Protein AF-A0A2X2VBX1-F1 (afdb_monomer)

Solvent-accessible surface area (backbone atoms only — not comparable to full-atom values): 18931 Å² total; per-residue (Å²): 132,76,50,66,36,70,43,89,86,72,81,41,77,49,70,48,72,61,78,92,45,46,71,60,52,52,49,54,52,50,66,74,42,42,67,42,49,73,72,61,75,41,80,81,88,83,84,82,79,69,60,38,78,53,71,54,74,41,75,58,53,66,74,41,87,58,51,69,56,44,44,54,50,24,30,52,63,68,71,50,65,74,79,44,69,35,66,46,95,81,43,32,32,45,34,36,30,29,50,46,91,46,45,72,44,42,54,49,40,30,48,40,59,74,73,43,83,49,49,59,34,38,31,31,41,34,25,63,50,77,66,28,44,53,47,53,54,49,51,59,72,38,48,67,60,35,47,77,69,37,29,43,77,29,48,24,28,45,24,46,99,61,15,36,34,75,30,93,90,34,55,57,83,91,49,49,69,60,54,36,70,69,31,76,45,60,69,50,69,72,56,54,53,47,50,39,60,78,66,48,56,71,40,36,30,41,34,39,45,42,91,51,58,78,61,38,73,41,48,42,56,41,14,61,76,54,22,27,40,37,31,55,42,46,56,42,82,59,52,55,70,67,56,39,52,48,38,53,49,24,17,62,74,51,74,32,52,79,48,46,44,41,46,37,62,47,91,40,72,51,50,59,51,52,51,52,42,44,74,75,68,52,77,91,86,79,88,86,82,89,72,44,70,45,58,52,51,35,52,54,35,38,75,75,69,42,54,69,69,59,30,49,51,52,35,44,75,74,61,51,41,56,100,54,54,63,58,61,72,69,40,56,62,45,63,59,55,108

Radius of gyration: 27.13 Å; Cα contacts (8 Å, |Δi|>4): 463; chains: 1; bounding box: 62×43×88 Å

InterPro domains:
  IPR001342 Homoserine dehydrogenase, catalytic [PF00742] (269-337)
  IPR002912 ACT domain [PS51671] (56-133)
  IPR005106 Aspartate/homoserine dehydrogenase, NAD-binding [PF03447] (127-260)
  IPR011147 Bifunctional aspartokinase/homoserine dehydrogenase, homoserine dehydrogenase domain [PTHR43070] (2-337)
  IPR019811 Homoserine dehydrogenase, conserved site [PS01042] (315-337)
  IPR036291 NAD(P)-binding domain superfamily [SSF51735] (119-291)
  IPR045865 ACT-like domain [SSF55021] (2-36)
  IPR045865 ACT-like domain [SSF55021] (38-131)
  IPR054352 Aspartokinase, ACT domain [PF22468] (3-33)
  IPR054352 Aspartokinase, ACT domain [PF22468] (54-112)

Secondary structure (DSSP, 8-state):
--EEEEETTTTEEEEE--GGGHHHHHHHHHHHTHHHHHTTSS-------SEEEEEEE-THHHHSTTHHHHHHHHHHHTTPPP-EEEE-TTSSEEEEEEEGGGHHHHHHHHHHHHH--SEEEEEEEE--SHHHHHHHHHHHHHHHHHHHTTEEEEEEEEE-SS-EEE-TT---TTTHHHHHHH--PPP-HHHHHHHHHHTT-SSEEEEE-S--HHHHTTHHHHHHTT-EEE---TTTTTS-HHHHHHHHHHHHHHT--EE-GGGTTTTS-HHHHHHHHHHHT-----------HHHHHHHHHHHTT--HHHHHHHHHHTT-S-SSTHHHHTSHHHHTT-

pLDDT: mean 88.39, std 7.09, range [54.19, 97.69]

Sequence (338 aa):
MVLITQSSSEYSISFCVPQGDCARAQRAMQDEFYLELKEGLLEPLAVTERLAIISVVGDGMRTLRGISAKFFAALARANINIVAIAQGSSERSISVVVNNDDVTTGVRVTHQMLFNTDQVIEVFVIGVGGVGGALLEQLKRQQSWLKNKHIDLRVCGVANSKALLTNVHGLNLDNWQAELAEAKEPFNLGRLIRLVKEYHLLNPVIVDCTSSQAVADQYADFLREGFHVVTPNKKANTSSMDYYHQLRFAAAKSRRKFLYDTNVGAGLPVIENLQNLLNAGDELQHFSGILSGSLSFIFGKLDEGMSLSAATTMARELGYTEPDPRDDLSGMDVARKC

Structure (mmCIF, N/CA/C/O backbone):
data_AF-A0A2X2VBX1-F1
#
_entry.id   AF-A0A2X2VBX1-F1
#
loop_
_atom_site.group_PDB
_atom_site.id
_atom_site.type_symbol
_atom_site.label_atom_id
_atom_site.label_alt_id
_atom_site.label_comp_id
_atom_site.label_asym_id
_atom_site.label_entity_id
_atom_site.label_seq_id
_atom_site.pdbx_PDB_ins_code
_atom_site.Cartn_x
_atom_site.Cartn_y
_atom_site.Cartn_z
_atom_site.occupancy
_atom_site.B_iso_or_equiv
_atom_site.auth_seq_id
_atom_site.auth_comp_id
_atom_site.auth_asym_id
_atom_site.auth_atom_id
_atom_site.pdbx_PDB_model_num
ATOM 1 N N . MET A 1 1 ? -13.013 4.993 35.778 1.00 54.19 1 MET A N 1
ATOM 2 C CA . MET A 1 1 ? -13.958 5.493 34.758 1.00 54.19 1 MET A CA 1
ATOM 3 C C . MET A 1 1 ?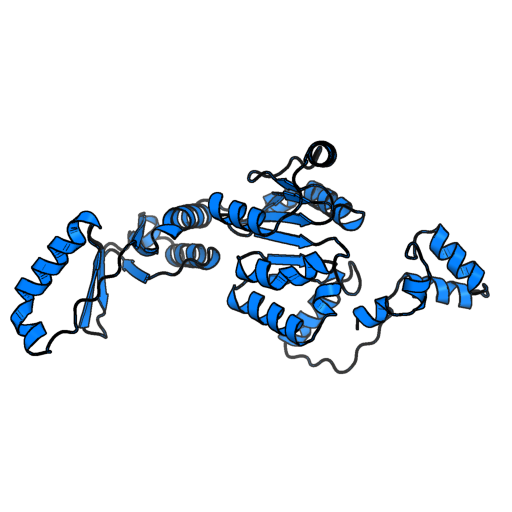 -14.749 4.293 34.272 1.00 54.19 1 MET A C 1
ATOM 5 O O . MET A 1 1 ? -14.116 3.323 33.880 1.00 54.19 1 MET A O 1
ATOM 9 N N . VAL A 1 2 ? -16.075 4.313 34.394 1.00 66.94 2 VAL A N 1
ATOM 10 C CA . VAL A 1 2 ? -16.945 3.208 33.958 1.00 66.94 2 VAL A CA 1
ATOM 11 C C . VAL A 1 2 ? -17.568 3.627 32.633 1.00 66.94 2 VAL A C 1
ATOM 13 O O . VAL A 1 2 ? -18.156 4.704 32.551 1.00 66.94 2 VAL A O 1
ATOM 16 N N . LEU A 1 3 ? -17.383 2.815 31.597 1.00 79.62 3 LEU A N 1
ATOM 17 C CA . LEU A 1 3 ? -18.050 2.988 30.309 1.00 79.62 3 LEU A CA 1
ATOM 18 C C . LEU A 1 3 ? -19.234 2.032 30.286 1.00 79.62 3 LEU A C 1
ATOM 20 O O . LEU A 1 3 ? -19.048 0.855 30.570 1.00 79.62 3 LEU A O 1
ATOM 24 N N . ILE A 1 4 ? -20.425 2.544 29.990 1.00 83.75 4 ILE A N 1
ATOM 25 C CA . ILE A 1 4 ? -21.663 1.764 29.911 1.00 83.75 4 ILE A CA 1
ATOM 26 C C . ILE A 1 4 ? -22.250 1.992 28.522 1.00 83.75 4 ILE A C 1
ATOM 28 O O . ILE A 1 4 ? -22.326 3.131 28.061 1.00 83.75 4 ILE A O 1
ATOM 32 N N . THR A 1 5 ? -22.644 0.912 27.863 1.00 82.19 5 THR A N 1
ATOM 33 C CA . THR A 1 5 ? -23.393 0.933 26.610 1.00 82.19 5 THR A CA 1
ATOM 34 C C . THR A 1 5 ? -24.625 0.050 26.767 1.00 82.19 5 THR A C 1
ATOM 36 O O . THR A 1 5 ? -24.558 -1.031 27.352 1.00 82.19 5 THR A O 1
ATOM 39 N N . GLN A 1 6 ? -25.772 0.548 26.316 1.00 80.38 6 GLN A N 1
ATOM 40 C CA . GLN A 1 6 ? -27.051 -0.145 26.406 1.00 80.38 6 GLN A CA 1
ATOM 41 C C . GLN A 1 6 ? -27.652 -0.229 25.009 1.00 80.38 6 GLN A C 1
ATOM 43 O O . GLN A 1 6 ? -27.816 0.794 24.340 1.00 80.38 6 GLN A O 1
ATOM 48 N N . SER A 1 7 ? -28.007 -1.440 24.591 1.00 76.31 7 SER A N 1
ATOM 49 C CA . SER A 1 7 ? -28.786 -1.661 23.379 1.00 76.31 7 SER A CA 1
ATOM 50 C C . SER A 1 7 ? -30.267 -1.537 23.713 1.00 76.31 7 SER A C 1
ATOM 52 O O . SER A 1 7 ? -30.811 -2.319 24.494 1.00 76.31 7 SER A O 1
ATOM 54 N N . SER A 1 8 ? -30.939 -0.549 23.123 1.00 68.69 8 SER A N 1
ATOM 55 C CA . SER A 1 8 ? -32.391 -0.394 23.261 1.00 68.69 8 SER A CA 1
ATOM 56 C C . SER A 1 8 ? -33.178 -1.445 22.473 1.00 68.69 8 SER A C 1
ATOM 58 O O . SER A 1 8 ? -34.342 -1.673 22.785 1.00 68.69 8 SER A O 1
ATOM 60 N N . SER A 1 9 ? -32.561 -2.088 21.474 1.00 68.94 9 SER A N 1
ATOM 61 C CA . SER A 1 9 ? -33.207 -3.088 20.615 1.00 68.94 9 SER A CA 1
ATOM 62 C C . SER A 1 9 ? -33.051 -4.526 21.107 1.00 68.94 9 SER A C 1
ATOM 64 O O . SER A 1 9 ? -33.893 -5.355 20.788 1.00 68.94 9 SER A O 1
ATOM 66 N N . GLU A 1 10 ? -31.999 -4.828 21.872 1.00 64.25 10 GLU A N 1
ATOM 67 C CA . GLU A 1 10 ? -31.675 -6.202 22.299 1.00 64.25 10 GLU A CA 1
ATOM 68 C C . GLU A 1 10 ? -31.749 -6.405 23.820 1.00 64.25 10 GLU A C 1
ATOM 70 O O . GLU A 1 10 ? -31.326 -7.441 24.316 1.00 64.25 10 GLU A O 1
ATOM 75 N N . TYR A 1 11 ? -32.271 -5.429 24.578 1.00 75.38 11 TYR A N 1
ATOM 76 C CA . TYR A 1 11 ? -32.316 -5.461 26.051 1.00 75.38 11 TYR A CA 1
ATOM 77 C C . TYR A 1 11 ? -30.974 -5.856 26.700 1.00 75.38 11 TYR A C 1
ATOM 79 O O . TYR A 1 11 ? -30.940 -6.450 27.775 1.00 75.38 11 TYR A O 1
ATOM 87 N N . SER A 1 12 ? -29.856 -5.507 26.058 1.00 83.38 12 SER A N 1
ATOM 88 C CA . SER A 1 12 ? -28.513 -5.858 26.508 1.00 83.38 12 SER A CA 1
ATOM 89 C C . SER A 1 12 ? -27.806 -4.646 27.110 1.00 83.38 12 SER A C 1
ATOM 91 O O . SER A 1 12 ? -27.896 -3.517 26.614 1.00 83.38 12 SER A O 1
ATOM 93 N N . ILE A 1 13 ? -27.104 -4.878 28.219 1.00 87.38 13 ILE A N 1
ATOM 94 C CA . ILE A 1 13 ? -26.264 -3.884 28.885 1.00 87.38 13 ILE A CA 1
ATOM 95 C C . ILE A 1 13 ? -24.842 -4.423 28.891 1.00 87.38 13 ILE A C 1
ATOM 97 O O . ILE A 1 13 ? -24.588 -5.544 29.326 1.00 87.38 13 ILE A O 1
ATOM 101 N N . SER A 1 14 ? -23.899 -3.611 28.434 1.00 88.88 14 SER A N 1
ATOM 102 C CA . SER A 1 14 ? -22.475 -3.904 28.537 1.00 88.88 14 SER A CA 1
ATOM 103 C C . SER A 1 14 ? -21.780 -2.767 29.264 1.00 88.88 14 SER A C 1
ATOM 105 O O . SER A 1 14 ? -22.083 -1.590 29.061 1.00 88.88 14 SER A O 1
ATOM 107 N N . PHE A 1 15 ? -20.825 -3.106 30.119 1.00 90.25 15 PHE A N 1
ATOM 108 C CA . PHE A 1 15 ? -20.034 -2.114 30.825 1.00 90.25 15 PHE A CA 1
ATOM 109 C C . PHE A 1 15 ? -18.586 -2.566 30.962 1.00 90.25 15 PHE A C 1
ATOM 111 O O . PHE A 1 15 ? -18.276 -3.755 30.950 1.00 90.25 15 PHE A O 1
ATOM 118 N N . CYS A 1 16 ? -17.686 -1.597 31.087 1.00 90.94 16 CYS A N 1
ATOM 119 C CA . CYS A 1 16 ? -16.265 -1.845 31.268 1.00 90.94 16 CYS A CA 1
ATOM 120 C C . CYS A 1 16 ? -15.858 -1.585 32.717 1.00 90.94 16 CYS A C 1
ATOM 122 O O . CYS A 1 16 ? -16.194 -0.546 33.294 1.00 90.94 16 CYS A O 1
ATOM 124 N N . VAL A 1 17 ? -15.063 -2.498 33.266 1.00 92.12 17 VAL A N 1
ATOM 125 C CA . VAL A 1 17 ? -14.419 -2.369 34.577 1.00 92.12 17 VAL A CA 1
ATOM 126 C C . VAL A 1 17 ? -12.899 -2.438 34.422 1.00 92.12 17 VAL A C 1
ATOM 128 O O . VAL A 1 17 ? -12.414 -3.009 33.444 1.00 92.12 17 VAL A O 1
ATOM 131 N N . PRO A 1 18 ? -12.118 -1.873 35.361 1.00 91.75 18 PRO A N 1
ATOM 132 C CA . PRO A 1 18 ? -10.681 -2.118 35.408 1.00 91.75 18 PRO A CA 1
ATOM 133 C C . PRO A 1 18 ? -10.386 -3.622 35.447 1.00 91.75 18 PRO A C 1
ATOM 135 O O . PRO A 1 18 ? -11.049 -4.359 36.173 1.00 91.75 18 PRO A O 1
ATOM 138 N N . GLN A 1 19 ? -9.359 -4.075 34.720 1.00 89.56 19 GLN A N 1
ATOM 139 C CA . GLN A 1 19 ? -9.018 -5.503 34.617 1.00 89.56 19 GLN A CA 1
ATOM 140 C C . GLN A 1 19 ? -8.826 -6.166 35.997 1.00 89.56 19 GLN A C 1
ATOM 142 O O . GLN A 1 19 ? -9.259 -7.297 36.203 1.00 89.56 19 GLN A O 1
ATOM 147 N N . GLY A 1 20 ? -8.241 -5.453 36.969 1.00 91.94 20 GLY A N 1
ATOM 148 C CA . GLY A 1 20 ? -8.053 -5.954 38.339 1.00 91.94 20 GLY A CA 1
ATOM 149 C C . GLY A 1 20 ? -9.354 -6.205 39.116 1.00 91.94 20 GLY A C 1
ATOM 150 O O . GLY A 1 20 ? -9.353 -6.985 40.063 1.00 91.94 20 GLY A O 1
ATOM 151 N N . ASP A 1 21 ? -10.467 -5.600 38.695 1.00 92.94 21 ASP A N 1
ATOM 152 C CA . ASP A 1 21 ? -11.783 -5.758 39.319 1.00 92.94 21 ASP A CA 1
ATOM 153 C C . ASP A 1 21 ? -12.662 -6.805 38.611 1.00 92.94 21 ASP A C 1
ATOM 155 O O . ASP A 1 21 ? -13.767 -7.074 39.082 1.00 92.94 21 ASP A O 1
ATOM 159 N N . CYS A 1 22 ? -12.190 -7.424 37.519 1.00 90.88 22 CYS A N 1
ATOM 160 C CA . CYS A 1 22 ? -12.960 -8.361 36.690 1.00 90.88 22 CYS A CA 1
ATOM 161 C C . CYS A 1 22 ? -13.622 -9.475 37.521 1.00 90.88 22 CYS A C 1
ATOM 163 O O . CYS A 1 22 ? -14.844 -9.620 37.520 1.00 90.88 22 CYS A O 1
ATOM 165 N N . ALA A 1 23 ? -12.835 -10.193 38.331 1.00 91.94 23 ALA A N 1
ATOM 166 C CA . ALA A 1 23 ? -13.345 -11.286 39.160 1.00 91.94 23 ALA A CA 1
ATOM 167 C C . ALA A 1 23 ? -14.351 -10.816 40.225 1.00 91.94 23 ALA A C 1
ATOM 169 O O . ALA A 1 23 ? -15.285 -11.543 40.561 1.00 91.94 23 ALA A O 1
ATOM 170 N N . ARG A 1 24 ? -14.172 -9.601 40.765 1.00 94.12 24 ARG A N 1
ATOM 171 C CA . ARG A 1 24 ? -15.098 -9.024 41.750 1.00 94.12 24 ARG A CA 1
ATOM 172 C C . ARG A 1 24 ? -16.416 -8.635 41.087 1.00 94.12 24 ARG A C 1
ATOM 174 O O . ARG A 1 24 ? -17.469 -8.934 41.634 1.00 94.12 24 ARG A O 1
ATOM 181 N N . ALA A 1 25 ? -16.349 -8.003 39.916 1.00 92.38 25 ALA A N 1
ATOM 182 C CA . ALA A 1 25 ? -17.522 -7.620 39.141 1.00 92.38 25 ALA A CA 1
ATOM 183 C C . ALA A 1 25 ? -18.320 -8.849 38.688 1.00 92.38 25 ALA A C 1
ATOM 185 O O . ALA A 1 25 ? -19.536 -8.870 38.841 1.00 92.38 25 ALA A O 1
ATOM 186 N N . GLN A 1 26 ? -17.645 -9.898 38.209 1.00 91.75 26 GLN A N 1
ATOM 187 C CA . GLN A 1 26 ? -18.308 -11.132 37.789 1.00 91.75 26 GLN A CA 1
ATOM 188 C C . GLN A 1 26 ? -19.045 -11.810 38.948 1.00 91.75 26 GLN A C 1
ATOM 190 O O . GLN A 1 26 ? -20.201 -12.180 38.777 1.00 91.75 26 GLN A O 1
ATOM 195 N N . ARG A 1 27 ? -18.417 -11.928 40.128 1.00 93.12 27 ARG A N 1
ATOM 196 C CA . ARG A 1 27 ? -19.093 -12.480 41.315 1.00 93.12 27 ARG A CA 1
ATOM 197 C C . ARG A 1 27 ? -20.289 -11.635 41.729 1.00 93.12 27 ARG A C 1
ATOM 199 O O . ARG A 1 27 ? -21.365 -12.182 41.893 1.00 93.12 27 ARG A O 1
ATOM 206 N N . ALA A 1 28 ? -20.126 -10.314 41.810 1.00 94.19 28 ALA A N 1
ATOM 207 C CA . ALA A 1 28 ? -21.223 -9.422 42.177 1.00 94.19 28 ALA A CA 1
ATOM 208 C C . ALA A 1 28 ? -22.426 -9.561 41.227 1.00 94.19 28 ALA A C 1
ATOM 210 O O . ALA A 1 28 ? -23.558 -9.609 41.687 1.00 94.19 28 ALA A O 1
ATOM 211 N N . MET A 1 29 ? -22.187 -9.685 39.916 1.00 91.56 29 MET A N 1
ATOM 212 C CA . MET A 1 29 ? -23.255 -9.903 38.934 1.00 91.56 29 MET A CA 1
ATOM 213 C C . MET A 1 29 ? -23.883 -11.300 39.043 1.00 91.56 29 MET A C 1
ATOM 215 O O . MET A 1 29 ? -25.089 -11.434 38.881 1.00 91.56 29 MET A O 1
ATOM 219 N N . GLN A 1 30 ? -23.087 -12.341 39.306 1.00 90.94 30 GLN A N 1
ATOM 220 C CA . GLN A 1 30 ? -23.599 -13.705 39.493 1.00 90.94 30 GLN A CA 1
ATOM 221 C C . GLN A 1 30 ? -24.434 -13.845 40.765 1.00 90.94 30 GLN A C 1
ATOM 223 O O . GLN A 1 30 ? -25.428 -14.563 40.744 1.00 90.94 30 GLN A O 1
ATOM 228 N N . ASP A 1 31 ? -24.033 -13.172 41.843 1.00 93.19 31 ASP A N 1
ATOM 229 C CA . ASP A 1 31 ? -24.738 -13.191 43.121 1.00 93.19 31 ASP A CA 1
ATOM 230 C C . ASP A 1 31 ? -26.050 -12.396 43.033 1.00 93.19 31 ASP A C 1
ATOM 232 O O . ASP A 1 31 ? -27.087 -12.883 43.479 1.00 93.19 31 ASP A O 1
ATOM 236 N N . GLU A 1 32 ? -26.023 -11.209 42.414 1.00 94.19 32 GLU A N 1
ATOM 237 C CA . GLU A 1 32 ? -27.205 -10.347 42.268 1.00 94.19 32 GLU A CA 1
ATOM 238 C C . GLU A 1 32 ? -28.259 -10.962 41.334 1.00 94.19 32 GLU A C 1
ATOM 240 O O . GLU A 1 32 ? -29.439 -10.968 41.665 1.00 94.19 32 GLU A O 1
ATOM 245 N N . PHE A 1 33 ? -27.838 -11.525 40.194 1.00 91.50 33 PHE A N 1
ATOM 246 C CA . PHE A 1 33 ? -28.735 -12.087 39.172 1.00 91.50 33 PHE A CA 1
ATOM 247 C C . PHE A 1 33 ? -28.829 -13.621 39.215 1.00 91.50 33 PHE A C 1
ATOM 249 O O . PHE A 1 33 ? -29.105 -14.272 38.201 1.00 91.50 33 PHE A O 1
ATOM 256 N N . TYR A 1 34 ? -28.552 -14.234 40.371 1.00 91.62 34 TYR A N 1
ATOM 257 C CA . TYR A 1 34 ? -28.496 -15.692 40.508 1.00 91.62 34 TYR A CA 1
ATOM 258 C C . TYR A 1 34 ? -29.805 -16.378 40.088 1.00 91.62 34 TYR A C 1
ATOM 260 O O . TYR A 1 34 ? -29.780 -17.397 39.392 1.00 91.62 34 TYR A O 1
ATOM 268 N N . LEU A 1 35 ? -30.950 -15.833 40.516 1.00 91.56 35 LEU A N 1
ATOM 269 C CA . LEU A 1 35 ? -32.267 -16.410 40.237 1.00 91.56 35 LEU A CA 1
ATOM 270 C C . LEU A 1 35 ? -32.606 -16.298 38.748 1.00 91.56 35 LEU A C 1
ATOM 272 O O . LEU A 1 35 ? -33.002 -17.284 38.133 1.00 91.56 35 LEU A O 1
ATOM 276 N N . GLU A 1 36 ? -32.380 -15.131 38.156 1.00 92.06 36 GLU A N 1
ATOM 277 C CA . GLU A 1 36 ? -32.659 -14.835 36.754 1.00 92.06 36 GLU A CA 1
ATOM 278 C C . GLU A 1 36 ? -31.804 -15.684 35.807 1.00 92.06 36 GLU A C 1
ATOM 280 O O . GLU A 1 36 ? -32.318 -16.208 34.818 1.00 92.06 36 GLU A O 1
ATOM 285 N N . LEU A 1 37 ? -30.518 -15.874 36.120 1.00 88.81 37 LEU A N 1
ATOM 286 C CA . LEU A 1 37 ? -29.626 -16.750 35.354 1.00 88.81 37 LEU A CA 1
ATOM 287 C C . LEU A 1 37 ? -30.036 -18.225 35.474 1.00 88.81 37 LEU A C 1
ATOM 289 O O . LEU A 1 37 ? -29.960 -18.968 34.496 1.00 88.81 37 LEU A O 1
ATOM 293 N N . LYS A 1 38 ? -30.483 -18.661 36.659 1.00 89.94 38 LYS A N 1
ATOM 294 C CA . LYS A 1 38 ? -30.902 -20.049 36.905 1.00 89.94 38 LYS A CA 1
ATOM 295 C C . LYS A 1 38 ? -32.218 -20.401 36.208 1.00 89.94 38 LYS A C 1
ATOM 297 O O . LYS A 1 38 ? -32.349 -21.510 35.699 1.00 89.94 38 LYS A O 1
ATOM 302 N N . GLU A 1 39 ? -33.161 -19.465 36.174 1.00 92.19 39 GLU A N 1
ATOM 303 C CA . GLU A 1 39 ? -34.449 -19.604 35.481 1.00 92.19 39 GLU A CA 1
ATOM 304 C C . GLU A 1 39 ? -34.333 -19.354 33.961 1.00 92.19 39 GLU A C 1
ATOM 306 O O . GLU A 1 39 ? -35.314 -19.490 33.234 1.00 92.19 39 GLU A O 1
ATOM 311 N N . GLY A 1 40 ? -33.141 -19.000 33.459 1.00 87.19 40 GLY A N 1
ATOM 312 C CA . GLY A 1 40 ? -32.895 -18.753 32.034 1.00 87.19 40 GLY A CA 1
ATOM 313 C C . GLY A 1 40 ? -33.526 -17.461 31.505 1.00 87.19 40 GLY A C 1
ATOM 314 O O . GLY A 1 40 ? -33.755 -17.342 30.304 1.00 87.19 40 GLY A O 1
ATOM 315 N N . LEU A 1 41 ? -33.819 -16.502 32.389 1.00 88.06 41 LEU A N 1
ATOM 316 C CA . LEU A 1 41 ? -34.361 -15.184 32.040 1.00 88.06 41 LEU A CA 1
ATOM 317 C C . LEU A 1 41 ? -33.280 -14.227 31.516 1.00 88.06 41 LEU A C 1
ATOM 319 O O . LEU A 1 41 ? -33.602 -13.253 30.837 1.00 88.06 41 LEU A O 1
ATOM 323 N N . LEU A 1 42 ? -32.012 -14.499 31.834 1.00 86.12 42 LEU A N 1
ATOM 324 C CA . LEU A 1 42 ? -30.847 -13.761 31.352 1.00 86.12 42 LEU A CA 1
ATOM 325 C C . LEU A 1 42 ? -29.870 -14.697 30.642 1.00 86.12 42 LEU A C 1
ATOM 327 O O . LEU A 1 42 ? -29.659 -15.837 31.059 1.00 86.12 42 LEU A O 1
ATOM 331 N N . GLU A 1 43 ? -29.230 -14.185 29.594 1.00 86.38 43 GLU A N 1
ATOM 332 C CA . GLU A 1 43 ? -28.111 -14.873 28.959 1.00 86.38 43 GLU A CA 1
ATOM 333 C C . GLU A 1 43 ? -26.900 -14.953 29.908 1.00 86.38 43 GLU A C 1
ATOM 335 O O . GLU A 1 43 ? -26.704 -14.069 30.752 1.00 86.38 43 GLU A O 1
ATOM 340 N N . PRO A 1 44 ? -26.049 -15.988 2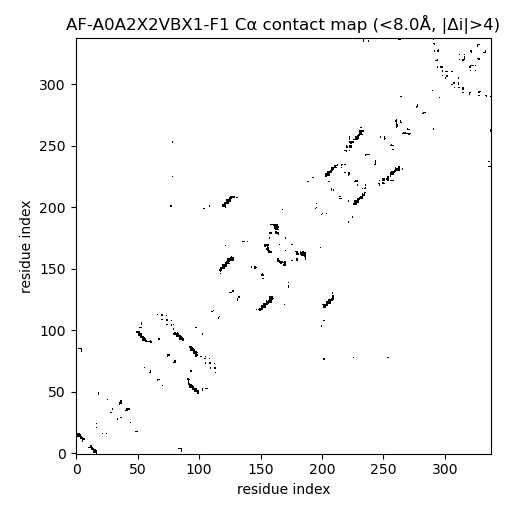9.778 1.00 85.94 44 PRO A N 1
ATOM 341 C CA . PRO A 1 44 ? -24.824 -16.087 30.557 1.00 85.94 44 PRO A CA 1
ATOM 342 C C . PRO A 1 44 ? -23.933 -14.854 30.389 1.00 85.94 44 PRO A C 1
ATOM 344 O O . PRO A 1 44 ? -23.735 -14.348 29.285 1.00 85.94 44 PRO A O 1
ATOM 347 N N . LEU A 1 45 ? -23.327 -14.412 31.491 1.00 88.25 45 LEU A N 1
ATOM 348 C CA . LEU A 1 45 ? -22.398 -13.285 31.484 1.00 88.25 45 LEU A CA 1
ATOM 349 C C . LEU A 1 45 ? -21.199 -13.573 30.565 1.00 88.25 45 LEU A C 1
ATOM 351 O O . LEU A 1 45 ? -20.382 -14.451 30.851 1.00 88.25 45 LEU A O 1
ATOM 355 N N . ALA A 1 46 ? -21.069 -12.797 29.490 1.00 89.50 46 ALA A N 1
ATOM 356 C CA . ALA A 1 46 ? -19.919 -12.834 28.597 1.00 89.50 46 ALA A CA 1
ATOM 357 C C . ALA A 1 46 ? -18.853 -11.827 29.056 1.00 89.50 46 ALA A C 1
ATOM 359 O O . ALA A 1 46 ? -19.113 -10.628 29.161 1.00 89.50 46 ALA A O 1
ATOM 360 N N . VAL A 1 47 ? -17.634 -12.308 29.306 1.00 90.06 47 VAL A N 1
ATOM 361 C CA . VAL A 1 47 ? -16.498 -11.472 29.716 1.00 90.06 47 VAL A CA 1
ATOM 362 C C . VAL A 1 47 ? -15.444 -11.484 28.618 1.00 90.06 47 VAL A C 1
ATOM 364 O O . VAL A 1 47 ? -14.992 -12.543 28.191 1.00 90.06 47 VAL A O 1
ATOM 367 N N . THR A 1 48 ? -15.039 -10.294 28.173 1.00 91.44 48 THR A N 1
ATOM 368 C CA . THR A 1 48 ? -13.916 -10.117 27.246 1.00 91.44 48 THR A CA 1
ATOM 369 C C . THR A 1 48 ? -12.819 -9.322 27.939 1.00 91.44 48 THR A C 1
ATOM 371 O O . THR A 1 48 ? -13.047 -8.208 28.408 1.00 91.44 48 THR A O 1
ATOM 374 N N . GLU A 1 49 ? -11.628 -9.904 28.013 1.00 92.00 49 GLU A N 1
ATOM 375 C CA . GLU A 1 49 ? -10.472 -9.315 28.689 1.00 92.00 49 GLU A CA 1
ATOM 376 C C . GLU A 1 49 ? -9.516 -8.619 27.717 1.00 92.00 49 GLU A C 1
ATOM 378 O O . GLU A 1 49 ? -9.610 -8.788 26.500 1.00 92.00 49 GLU A O 1
ATOM 383 N N . ARG A 1 50 ? -8.542 -7.881 28.271 1.00 92.75 50 ARG A N 1
ATOM 384 C CA . ARG A 1 50 ? -7.500 -7.168 27.505 1.00 92.75 50 ARG A CA 1
ATOM 385 C C . ARG A 1 50 ? -8.093 -6.167 26.514 1.00 92.75 50 ARG A C 1
ATOM 387 O O . ARG A 1 50 ? -7.658 -6.052 25.370 1.00 92.75 50 ARG A O 1
ATOM 394 N N . LEU A 1 51 ? -9.086 -5.428 26.984 1.00 93.62 51 LEU A N 1
ATOM 395 C CA . LEU A 1 51 ? -9.681 -4.314 26.267 1.00 93.62 51 LEU A CA 1
ATOM 396 C C . LEU A 1 51 ? -9.224 -2.993 26.872 1.00 93.62 51 LEU A C 1
ATOM 398 O O . LEU A 1 51 ? -8.821 -2.917 28.033 1.00 93.62 51 LEU A O 1
ATOM 402 N N . ALA A 1 52 ? -9.334 -1.939 26.081 1.00 93.44 52 ALA A N 1
ATOM 403 C CA . ALA A 1 52 ? -9.007 -0.594 26.498 1.00 93.44 52 ALA A CA 1
ATOM 404 C C . ALA A 1 52 ? -9.961 0.418 25.872 1.00 93.44 52 ALA A C 1
ATOM 406 O O . ALA A 1 52 ? -10.546 0.188 24.814 1.00 93.44 52 ALA A O 1
ATOM 407 N N . ILE A 1 53 ? -10.117 1.549 26.557 1.00 93.12 53 ILE A N 1
ATOM 408 C CA . ILE A 1 53 ? -11.040 2.611 26.168 1.00 93.12 53 ILE A CA 1
ATOM 409 C C . ILE A 1 53 ? -10.236 3.760 25.567 1.00 93.12 53 ILE A C 1
ATOM 411 O O . ILE A 1 53 ? -9.353 4.309 26.224 1.00 93.12 53 ILE A O 1
ATOM 415 N N . ILE A 1 54 ? -10.584 4.157 24.344 1.00 93.06 54 ILE A N 1
ATOM 416 C CA . ILE A 1 54 ? -10.090 5.388 23.726 1.00 93.06 54 ILE A CA 1
ATOM 417 C C . ILE A 1 54 ? -11.238 6.390 23.705 1.00 93.06 54 ILE A C 1
ATOM 419 O O . ILE A 1 54 ? -12.284 6.130 23.109 1.00 93.06 54 ILE A O 1
ATOM 423 N N . SER A 1 55 ? -11.031 7.541 24.341 1.00 90.75 55 SER A N 1
ATOM 424 C CA . SER A 1 55 ? -12.032 8.600 24.458 1.00 90.75 55 SER A CA 1
ATOM 425 C C . SER A 1 55 ? -11.536 9.881 23.801 1.00 90.75 55 SER A C 1
ATOM 427 O O . SER A 1 55 ? -10.469 10.389 24.142 1.00 90.75 55 SER A O 1
ATOM 429 N N . VAL A 1 56 ? -12.342 10.435 22.899 1.00 89.06 56 VAL A N 1
ATOM 430 C CA . VAL A 1 56 ? -12.167 11.798 22.389 1.00 89.06 56 VAL A CA 1
ATOM 431 C C . VAL A 1 56 ? -13.113 12.697 23.167 1.00 89.06 56 VAL A C 1
ATOM 433 O O . VAL A 1 56 ? -14.320 12.456 23.178 1.00 89.06 56 VAL A O 1
ATOM 436 N N . VAL A 1 57 ? -12.567 13.716 23.831 1.00 88.25 57 VAL A N 1
ATOM 437 C CA . VAL A 1 57 ? -13.322 14.648 24.676 1.00 88.25 57 VAL A CA 1
ATOM 438 C C . VAL A 1 57 ? -13.033 16.077 24.239 1.00 88.25 57 VAL A C 1
ATOM 440 O O . VAL A 1 57 ? -11.875 16.472 24.129 1.00 88.25 57 VAL A O 1
ATOM 443 N N . GLY A 1 58 ? -14.078 16.866 24.016 1.00 83.44 58 GLY A N 1
ATOM 444 C CA . GLY A 1 58 ? -13.938 18.289 23.733 1.00 83.44 58 GLY A CA 1
ATOM 445 C C . GLY A 1 58 ? -15.258 18.946 23.357 1.00 83.44 58 GLY A C 1
ATOM 446 O O . GLY A 1 58 ? -16.127 18.319 22.756 1.00 83.44 58 GLY A O 1
ATOM 447 N N . ASP A 1 59 ? -15.400 20.237 23.659 1.00 76.38 59 ASP A N 1
ATOM 448 C CA . ASP A 1 59 ? -16.619 20.996 23.336 1.00 76.38 59 ASP A CA 1
ATOM 449 C C . ASP A 1 59 ? -16.895 21.055 21.821 1.00 76.38 59 ASP A C 1
ATOM 451 O O . ASP A 1 59 ? -18.051 21.136 21.399 1.00 76.38 59 ASP A O 1
ATOM 455 N N . GLY A 1 60 ? -15.842 20.926 21.003 1.00 70.44 60 GLY A N 1
ATOM 456 C CA . GLY A 1 60 ? -15.926 20.804 19.546 1.00 70.44 60 GLY A CA 1
ATOM 457 C C . GLY A 1 60 ? -16.687 19.567 19.053 1.00 70.44 60 GLY A C 1
ATOM 458 O O . GLY A 1 60 ? -17.179 19.592 17.932 1.00 70.44 60 GLY A O 1
ATOM 459 N N . MET A 1 61 ? -16.851 18.519 19.874 1.00 79.25 61 MET A N 1
ATOM 460 C CA . MET A 1 61 ? -17.639 17.324 19.519 1.00 79.25 61 MET A CA 1
ATOM 461 C C . MET A 1 61 ? -19.112 17.650 19.255 1.00 79.25 61 MET A C 1
ATOM 463 O O . MET A 1 61 ? -19.719 17.077 18.355 1.00 79.25 61 MET A O 1
ATOM 467 N N . ARG A 1 62 ? -19.674 18.593 20.022 1.00 71.69 62 ARG A N 1
ATOM 468 C CA . ARG A 1 62 ? -21.081 19.000 19.923 1.00 71.69 62 ARG A CA 1
ATOM 469 C C . ARG A 1 62 ? -21.316 20.015 18.802 1.00 71.69 62 ARG A C 1
ATOM 471 O O . ARG A 1 62 ? -22.396 20.067 18.225 1.00 71.69 62 ARG A O 1
ATOM 478 N N . THR A 1 63 ? -20.330 20.869 18.527 1.00 67.81 63 THR A N 1
ATOM 479 C CA . THR A 1 63 ? -20.494 22.036 17.644 1.00 67.81 63 THR A CA 1
ATOM 480 C C . THR A 1 63 ? -19.949 21.822 16.234 1.00 67.81 63 THR A C 1
ATOM 482 O O . THR A 1 63 ? -20.485 22.398 15.287 1.00 67.81 63 THR A O 1
ATOM 485 N N . LEU A 1 64 ? -18.913 20.994 16.061 1.00 69.62 64 LEU A N 1
ATOM 486 C CA . LEU A 1 64 ? -18.283 20.739 14.767 1.00 69.62 64 LEU A CA 1
ATOM 487 C C . LEU A 1 64 ? -18.789 19.424 14.172 1.00 69.62 64 LEU A C 1
ATOM 489 O O . LEU A 1 64 ? -18.601 18.340 14.723 1.00 69.62 64 LEU A O 1
ATOM 493 N N . ARG A 1 65 ? -19.394 19.505 12.984 1.00 70.81 65 ARG A N 1
ATOM 494 C CA . ARG A 1 65 ? -19.825 18.312 12.246 1.00 70.81 65 ARG A CA 1
ATOM 495 C C . ARG A 1 65 ? -18.613 17.501 11.781 1.00 70.81 65 ARG A C 1
ATOM 497 O O . ARG A 1 65 ? -17.630 18.049 11.289 1.00 70.81 65 ARG A O 1
ATOM 504 N N . GLY A 1 66 ? -18.718 16.178 11.890 1.00 73.56 66 GLY A N 1
ATOM 505 C CA . GLY A 1 66 ? -17.752 15.240 11.314 1.00 73.56 66 GLY A CA 1
ATOM 506 C C . GLY A 1 66 ? -16.583 14.843 12.219 1.00 73.56 66 GLY A C 1
ATOM 507 O O . GLY A 1 66 ? -15.775 14.028 11.788 1.00 73.56 66 GLY A O 1
ATOM 508 N N . ILE A 1 67 ? -16.491 15.330 13.464 1.00 82.44 67 ILE A N 1
ATOM 509 C CA . ILE A 1 67 ? -15.431 14.899 14.397 1.00 82.44 67 ILE A CA 1
ATOM 510 C C . ILE A 1 67 ? -15.543 13.399 14.711 1.00 82.44 67 ILE A C 1
ATOM 512 O O . ILE A 1 67 ? -14.560 12.675 14.564 1.00 82.44 67 ILE A O 1
ATOM 516 N N . SER A 1 68 ? -16.743 12.901 15.032 1.00 82.31 68 SER A N 1
ATOM 517 C CA . SER A 1 68 ? -16.974 11.464 15.249 1.00 82.31 68 SER A CA 1
ATOM 518 C C . SER A 1 68 ? -16.637 10.640 14.002 1.00 82.31 68 SER A C 1
ATOM 520 O O . SER A 1 68 ? -15.995 9.601 14.101 1.00 82.31 68 SER A O 1
ATOM 522 N N . ALA A 1 69 ? -16.994 11.135 12.811 1.00 82.56 69 ALA A N 1
ATOM 523 C CA . ALA A 1 69 ? -16.659 10.475 11.548 1.00 82.56 69 ALA A CA 1
ATOM 524 C C . ALA A 1 69 ? -15.141 10.407 11.327 1.00 82.56 69 ALA A C 1
ATOM 526 O O . ALA A 1 69 ? -14.629 9.355 10.957 1.00 82.56 69 ALA A O 1
ATOM 527 N N . LYS A 1 70 ? -14.408 11.495 11.608 1.00 81.44 70 LYS A N 1
ATOM 528 C CA . LYS A 1 70 ? -12.940 11.508 11.568 1.00 81.44 70 LYS A CA 1
ATOM 529 C C . LYS A 1 70 ? -12.350 10.511 12.556 1.00 81.44 70 LYS A C 1
ATOM 531 O O . LYS A 1 70 ? -11.432 9.797 12.181 1.00 81.44 70 LYS A O 1
ATOM 536 N N . PHE A 1 71 ? -12.889 10.426 13.771 1.00 88.62 71 PHE A N 1
ATOM 537 C CA . PHE A 1 71 ? -12.428 9.481 14.785 1.00 88.62 71 PHE A CA 1
ATOM 538 C C . PHE A 1 71 ? -12.593 8.021 14.337 1.00 88.62 71 PHE A C 1
ATOM 540 O O . PHE A 1 71 ? -11.618 7.272 14.313 1.00 88.62 71 PHE A O 1
ATOM 547 N N . PHE A 1 72 ? -13.788 7.633 13.884 1.00 89.69 72 PHE A N 1
ATOM 548 C CA . PHE A 1 72 ? -14.031 6.280 13.375 1.00 89.69 72 PHE A CA 1
ATOM 549 C C . PHE A 1 72 ? -13.228 5.973 12.109 1.00 89.69 72 PHE A C 1
ATOM 551 O O . PHE A 1 72 ? -12.670 4.884 11.979 1.00 89.69 72 PHE A O 1
ATOM 558 N N . ALA A 1 73 ? -13.119 6.936 11.189 1.00 82.50 73 ALA A N 1
ATOM 559 C CA . ALA A 1 73 ? -12.301 6.791 9.990 1.00 82.50 73 ALA A CA 1
ATOM 560 C C . ALA A 1 73 ? -10.819 6.606 10.336 1.00 82.50 73 ALA A C 1
ATOM 562 O O . ALA A 1 73 ? -10.137 5.829 9.673 1.00 82.50 73 ALA A O 1
ATOM 563 N N . ALA A 1 74 ? -10.328 7.285 11.375 1.00 85.19 74 ALA A N 1
ATOM 564 C CA . ALA A 1 74 ? -8.962 7.132 11.848 1.00 85.19 74 ALA A CA 1
ATOM 565 C C . ALA A 1 74 ? -8.719 5.675 12.280 1.00 85.19 74 ALA A C 1
ATOM 567 O O . ALA A 1 74 ? -7.868 5.001 11.702 1.00 85.19 74 ALA A O 1
ATOM 568 N N . LEU A 1 75 ? -9.531 5.148 13.202 1.00 90.44 75 LEU A N 1
ATOM 569 C CA . LEU A 1 75 ? -9.408 3.765 13.685 1.00 90.44 75 LEU A CA 1
ATOM 570 C C . LEU A 1 75 ? -9.545 2.734 12.555 1.00 90.44 75 LEU A C 1
ATOM 572 O O . LEU A 1 75 ? -8.743 1.806 12.461 1.00 90.44 75 LEU A O 1
ATOM 576 N N . ALA A 1 76 ? -10.491 2.947 11.636 1.00 83.75 76 ALA A N 1
ATOM 577 C CA . ALA A 1 76 ? -10.675 2.080 10.477 1.00 83.75 76 ALA A CA 1
ATOM 578 C C . ALA A 1 76 ? -9.456 2.079 9.534 1.00 83.75 76 ALA A C 1
ATOM 580 O O . ALA A 1 76 ? -9.083 1.025 9.024 1.00 83.75 76 ALA A O 1
ATOM 581 N N . ARG A 1 77 ? -8.803 3.231 9.309 1.00 75.12 77 ARG A N 1
ATOM 582 C CA . ARG A 1 77 ? -7.565 3.323 8.504 1.00 75.12 77 ARG A CA 1
ATOM 583 C C . ARG A 1 77 ? -6.393 2.585 9.142 1.00 75.12 77 ARG A C 1
ATOM 585 O O . ARG A 1 77 ? -5.528 2.093 8.422 1.00 75.12 77 ARG A O 1
ATOM 592 N N . ALA A 1 78 ? -6.379 2.494 10.465 1.00 79.88 78 ALA A N 1
ATOM 593 C CA . ALA A 1 78 ? -5.404 1.713 11.213 1.00 79.88 78 ALA A CA 1
ATOM 594 C C . ALA A 1 78 ? -5.770 0.223 11.320 1.00 79.88 78 ALA A C 1
ATOM 596 O O . ALA A 1 78 ? -5.062 -0.525 11.983 1.00 79.88 78 ALA A O 1
ATOM 597 N N . ASN A 1 79 ? -6.855 -0.211 10.665 1.00 79.25 79 ASN A N 1
ATOM 598 C CA . ASN A 1 79 ? -7.378 -1.574 10.738 1.00 79.25 79 ASN A CA 1
ATOM 599 C C . ASN A 1 79 ? -7.698 -2.028 12.179 1.00 79.25 79 ASN A C 1
ATOM 601 O O . ASN A 1 79 ? -7.592 -3.209 12.500 1.00 79.25 79 ASN A O 1
ATOM 605 N N . ILE A 1 80 ? -8.089 -1.085 13.043 1.00 88.56 80 ILE A N 1
ATOM 606 C CA . ILE A 1 80 ? -8.450 -1.357 14.436 1.00 88.56 80 ILE A CA 1
ATOM 607 C C . ILE A 1 80 ? -9.938 -1.677 14.497 1.00 88.56 80 ILE A C 1
ATOM 609 O O . ILE A 1 80 ? -10.780 -0.869 14.091 1.00 88.56 80 ILE A O 1
ATOM 613 N N . ASN A 1 81 ? -10.263 -2.852 15.030 1.00 89.69 81 ASN A N 1
ATOM 614 C CA . ASN A 1 81 ? -11.645 -3.242 15.257 1.00 89.69 81 ASN A CA 1
ATOM 615 C C . ASN A 1 81 ? -12.210 -2.565 16.513 1.00 89.69 81 ASN A C 1
ATOM 617 O O . ASN A 1 81 ? -11.548 -2.498 17.549 1.00 89.69 81 ASN A O 1
ATOM 621 N N . ILE A 1 82 ? -13.459 -2.110 16.430 1.00 93.69 82 ILE A N 1
ATOM 622 C CA . ILE A 1 82 ? -14.169 -1.492 17.550 1.00 93.69 82 ILE A CA 1
ATOM 623 C C . ILE A 1 82 ? -15.113 -2.530 18.148 1.00 93.69 82 ILE A C 1
ATOM 625 O O . ILE A 1 82 ? -15.993 -3.038 17.461 1.00 93.69 82 ILE A O 1
ATOM 629 N N . VAL A 1 83 ? -14.922 -2.834 19.430 1.00 91.94 83 VAL A N 1
ATOM 630 C CA . VAL A 1 83 ? -15.711 -3.824 20.176 1.00 91.94 83 VAL A CA 1
ATOM 631 C C . VAL A 1 83 ? -17.010 -3.213 20.690 1.00 91.94 83 VAL A C 1
ATOM 633 O O . VAL A 1 83 ? -18.066 -3.825 20.598 1.00 91.94 83 VAL A O 1
ATOM 636 N N . ALA A 1 84 ? -16.937 -1.994 21.222 1.00 89.94 84 ALA A N 1
ATOM 637 C CA . ALA A 1 84 ? -18.096 -1.276 21.735 1.00 89.94 84 ALA A CA 1
ATOM 638 C C . ALA A 1 84 ? -17.937 0.230 21.534 1.00 89.94 84 ALA A C 1
ATOM 640 O O . ALA A 1 84 ? -16.822 0.751 21.454 1.00 89.94 84 ALA A O 1
ATOM 641 N N . ILE A 1 85 ? -19.067 0.930 21.478 1.00 91.00 85 ILE A N 1
ATOM 642 C CA . ILE A 1 85 ? -19.137 2.383 21.347 1.00 91.00 85 ILE A CA 1
ATOM 643 C C . ILE A 1 85 ? -20.030 2.906 22.467 1.00 91.00 85 ILE A C 1
ATOM 645 O O . ILE A 1 85 ? -21.105 2.362 22.725 1.00 91.00 85 ILE A O 1
ATOM 649 N N . ALA A 1 86 ? -19.587 3.976 23.115 1.00 88.00 86 ALA A N 1
ATOM 650 C CA . ALA A 1 86 ? -20.395 4.742 24.046 1.00 88.00 86 ALA A CA 1
ATOM 651 C C . ALA A 1 86 ? -20.200 6.236 23.792 1.00 88.00 86 ALA A C 1
ATOM 653 O O . ALA A 1 86 ? -19.080 6.717 23.610 1.00 88.00 86 ALA A O 1
ATOM 654 N N . GLN A 1 87 ? -21.296 6.985 23.813 1.00 84.19 87 GLN A N 1
ATOM 655 C CA . GLN A 1 87 ? -21.278 8.438 23.727 1.00 84.19 87 GLN A CA 1
ATOM 656 C C . GLN A 1 87 ? -21.819 9.003 25.034 1.00 84.19 87 GLN A C 1
ATOM 658 O O . GLN A 1 87 ? -22.845 8.551 25.540 1.00 84.19 87 GLN A O 1
ATOM 663 N N . GLY A 1 88 ? -21.109 9.976 25.604 1.00 76.62 88 GLY A N 1
ATOM 664 C CA . GLY A 1 88 ? -21.588 10.656 26.800 1.00 76.62 88 GLY A CA 1
ATOM 665 C C . GLY A 1 88 ? -22.876 11.422 26.500 1.00 76.62 88 GLY A C 1
ATOM 666 O O . GLY A 1 88 ? -23.007 12.015 25.431 1.00 76.62 88 GLY A O 1
ATOM 667 N N . SER A 1 89 ? -23.799 11.476 27.461 1.00 75.06 89 SER A N 1
ATOM 668 C CA . SER A 1 89 ? -25.077 12.202 27.341 1.00 75.06 89 SER A CA 1
ATOM 669 C C . SER A 1 89 ? -24.920 13.705 27.089 1.00 75.06 89 SER A C 1
ATOM 671 O O . SER A 1 89 ? -25.825 14.350 26.575 1.00 75.06 89 SER A O 1
ATOM 673 N N . SER A 1 90 ? -23.762 14.277 27.432 1.00 78.12 90 SER A N 1
ATOM 674 C CA . SER A 1 90 ? -23.418 15.667 27.122 1.00 78.12 90 SER A CA 1
ATOM 675 C C . SER A 1 90 ? -23.007 15.887 25.661 1.00 78.12 90 SER A C 1
ATOM 677 O O . SER A 1 90 ? -22.791 17.033 25.269 1.00 78.12 90 SER A O 1
ATOM 679 N N . GLU A 1 91 ? -22.834 14.806 24.891 1.00 76.81 91 GLU A N 1
ATOM 680 C CA . GLU A 1 91 ? -22.294 14.760 23.524 1.00 76.81 91 GLU A CA 1
ATOM 681 C C . GLU A 1 91 ? -20.886 15.356 23.378 1.00 76.81 91 GLU A C 1
ATOM 683 O O . GLU A 1 91 ? -20.378 15.541 22.275 1.00 76.81 91 GLU A O 1
ATOM 688 N N . ARG A 1 92 ? -20.217 15.636 24.501 1.00 84.38 92 ARG A N 1
ATOM 689 C CA . ARG A 1 92 ? -18.853 16.183 24.525 1.00 84.38 92 ARG A CA 1
ATOM 690 C C . ARG A 1 92 ? -17.785 15.110 24.450 1.00 84.38 92 ARG A C 1
ATOM 692 O O . ARG A 1 92 ? -16.606 15.437 24.334 1.00 84.38 92 ARG A O 1
ATOM 699 N N . SER A 1 93 ? -18.180 13.847 24.559 1.00 87.25 93 SER A N 1
ATOM 700 C CA . SER A 1 93 ? -17.269 12.722 24.490 1.00 87.25 93 SER A CA 1
ATOM 701 C C . SER A 1 93 ? -17.852 11.574 23.689 1.00 87.25 93 SER A C 1
ATOM 703 O O . SER A 1 93 ? -19.016 11.202 23.847 1.00 87.25 93 SER A O 1
ATOM 705 N N . ILE A 1 94 ? -17.000 10.985 22.861 1.00 89.88 94 ILE A N 1
ATOM 706 C CA . ILE A 1 94 ? -17.234 9.685 22.248 1.00 89.88 94 ILE A CA 1
ATOM 707 C C . ILE A 1 94 ? -16.109 8.758 22.678 1.00 89.88 94 ILE A C 1
ATOM 709 O O . ILE A 1 94 ? -14.942 9.150 22.715 1.00 89.88 94 ILE A O 1
ATOM 713 N N . SER A 1 95 ? -16.472 7.545 23.064 1.00 91.81 95 SER A N 1
ATOM 714 C CA . SER A 1 95 ? -15.542 6.538 23.544 1.00 91.81 95 SER A CA 1
ATOM 715 C C . SER A 1 95 ? -15.764 5.242 22.794 1.00 91.81 95 SER A C 1
ATOM 717 O O . SER A 1 95 ? -16.899 4.846 22.529 1.00 91.81 95 SER A O 1
ATOM 719 N N . VAL A 1 96 ? -14.668 4.581 22.464 1.00 94.00 96 VAL A N 1
ATOM 720 C CA . VAL A 1 96 ? -14.679 3.262 21.843 1.00 94.00 96 VAL A CA 1
ATOM 721 C C . VAL A 1 96 ? -13.869 2.303 22.689 1.00 94.00 96 VAL A C 1
ATOM 723 O O . VAL A 1 96 ? -12.904 2.700 23.346 1.00 94.00 96 VAL A O 1
ATOM 726 N N . VAL A 1 97 ? -14.261 1.040 22.646 1.00 93.75 97 VAL A N 1
ATOM 727 C CA . VAL A 1 97 ? -13.528 -0.059 23.258 1.00 93.75 97 VAL A CA 1
ATOM 728 C C . VAL A 1 97 ? -12.798 -0.812 22.154 1.00 93.75 97 VAL A C 1
ATOM 730 O O . VAL A 1 97 ? -13.415 -1.216 21.169 1.00 93.75 97 VAL A O 1
ATOM 733 N N . VAL A 1 98 ? -11.489 -0.977 22.310 1.00 95.00 98 VAL A N 1
ATOM 734 C CA . VAL A 1 98 ? -10.598 -1.668 21.365 1.00 95.00 98 VAL A CA 1
ATOM 735 C C . VAL A 1 98 ? -9.758 -2.704 22.109 1.00 95.00 98 VAL A C 1
ATOM 737 O O . VAL A 1 98 ? -9.724 -2.710 23.342 1.00 95.00 98 VAL A O 1
ATOM 740 N N . ASN A 1 99 ? -9.070 -3.582 21.377 1.00 94.38 99 ASN A N 1
ATOM 741 C CA . ASN A 1 99 ? -8.071 -4.463 21.977 1.00 94.38 99 ASN A CA 1
ATOM 742 C C . ASN A 1 99 ? -6.938 -3.618 22.588 1.00 94.38 99 ASN A C 1
ATOM 744 O O . ASN A 1 99 ? -6.512 -2.621 22.003 1.00 94.38 99 ASN A O 1
ATOM 748 N N . ASN A 1 100 ? -6.457 -4.004 23.769 1.00 93.50 100 ASN A N 1
ATOM 749 C CA . ASN A 1 100 ? -5.381 -3.310 24.470 1.00 93.50 100 ASN A CA 1
ATOM 750 C C . ASN A 1 100 ? -4.094 -3.200 23.630 1.00 93.50 100 ASN A C 1
ATOM 752 O O . ASN A 1 100 ? -3.374 -2.210 23.746 1.00 93.50 100 ASN A O 1
ATOM 756 N N . ASP A 1 101 ? -3.841 -4.174 22.754 1.00 90.44 101 ASP A N 1
ATOM 757 C CA . ASP A 1 101 ? -2.678 -4.175 21.859 1.00 90.44 101 ASP A CA 1
ATOM 758 C C . ASP A 1 101 ? -2.735 -3.032 20.814 1.00 90.44 101 ASP A C 1
ATOM 760 O O . ASP A 1 101 ? -1.697 -2.574 20.339 1.00 90.44 101 ASP A O 1
ATOM 764 N N . ASP A 1 102 ? -3.928 -2.504 20.509 1.00 90.19 102 ASP A N 1
ATOM 765 C CA . ASP A 1 102 ? -4.151 -1.475 19.481 1.00 90.19 102 ASP A CA 1
ATOM 766 C C . ASP A 1 102 ? -4.205 -0.039 20.035 1.00 90.19 102 ASP A C 1
ATOM 768 O O . ASP A 1 102 ? -4.325 0.926 19.274 1.00 90.19 102 ASP A O 1
ATOM 772 N N . VAL A 1 103 ? -4.130 0.142 21.358 1.00 91.50 103 VAL A N 1
ATOM 773 C CA . VAL A 1 103 ? -4.396 1.433 22.024 1.00 91.50 103 VAL A CA 1
ATOM 774 C C . VAL A 1 103 ? -3.453 2.524 21.561 1.00 91.50 103 VAL A C 1
ATOM 776 O O . VAL A 1 103 ? -3.887 3.612 21.180 1.00 91.50 103 VAL A O 1
ATOM 779 N N . THR A 1 104 ? -2.156 2.231 21.579 1.00 88.62 104 THR A N 1
ATOM 780 C CA . THR A 1 104 ? -1.120 3.190 21.202 1.00 88.62 104 THR A CA 1
ATOM 781 C C . THR A 1 104 ? -1.284 3.608 19.738 1.00 88.62 104 THR A C 1
ATOM 783 O O . THR A 1 104 ? -1.199 4.801 19.432 1.00 88.62 104 THR A O 1
ATOM 786 N N . THR A 1 105 ? -1.626 2.661 18.848 1.00 84.94 105 THR A N 1
ATOM 787 C CA . THR A 1 105 ? -1.944 2.939 17.434 1.00 84.94 105 THR A CA 1
ATOM 788 C C . THR A 1 105 ? -3.146 3.869 17.366 1.00 84.94 105 THR A C 1
ATOM 790 O O . THR A 1 105 ? -3.080 4.936 16.754 1.00 84.94 105 THR A O 1
ATOM 793 N N . GLY A 1 106 ? -4.237 3.480 18.030 1.00 89.81 106 GLY A N 1
ATOM 794 C CA . GLY A 1 106 ? -5.531 4.141 17.954 1.00 89.81 106 GLY A CA 1
ATOM 795 C C . GLY A 1 106 ? -5.498 5.573 18.466 1.00 89.81 106 GLY A C 1
ATOM 796 O O . GLY A 1 106 ? -6.021 6.468 17.799 1.00 89.81 106 GLY A O 1
ATOM 797 N N . VAL A 1 107 ? -4.831 5.826 19.596 1.00 90.25 107 VAL A N 1
ATOM 798 C CA . VAL A 1 107 ? -4.674 7.179 20.152 1.00 90.25 107 VAL A CA 1
ATOM 799 C C . VAL A 1 107 ? -3.907 8.069 19.181 1.00 90.25 107 VAL A C 1
ATOM 801 O O . VAL A 1 107 ? -4.331 9.190 18.898 1.00 90.25 107 VAL A O 1
ATOM 804 N N . ARG A 1 108 ? -2.802 7.574 18.622 1.00 83.81 108 ARG A N 1
ATOM 805 C CA . ARG A 1 108 ? -1.942 8.376 17.752 1.00 83.81 108 ARG A CA 1
ATOM 806 C C . ARG A 1 108 ? -2.592 8.700 16.412 1.00 83.81 108 ARG A C 1
ATOM 808 O O . ARG A 1 108 ? -2.582 9.852 15.989 1.00 83.81 108 ARG A O 1
ATOM 815 N N . VAL A 1 109 ? -3.201 7.696 15.788 1.00 82.19 109 VAL A N 1
ATOM 816 C CA . VAL A 1 109 ? -4.032 7.804 14.582 1.00 82.19 109 VAL A CA 1
ATOM 817 C C . VAL A 1 109 ? -5.144 8.830 14.766 1.00 82.19 109 VAL A C 1
ATOM 819 O O . VAL A 1 109 ? -5.345 9.704 13.923 1.00 82.19 109 VAL A O 1
ATOM 822 N N . THR A 1 110 ? -5.845 8.744 15.896 1.00 88.00 110 THR A N 1
ATOM 823 C CA . THR A 1 110 ? -6.929 9.662 16.244 1.00 88.00 110 THR A CA 1
ATOM 824 C C . THR A 1 110 ? -6.401 11.077 16.410 1.00 88.00 110 THR A C 1
ATOM 826 O O . THR A 1 110 ? -6.946 12.006 15.821 1.00 88.00 110 THR A O 1
ATOM 829 N N . HIS A 1 111 ? -5.304 11.245 17.151 1.00 85.38 111 HIS A N 1
ATOM 830 C CA . HIS A 1 111 ? -4.676 12.544 17.336 1.00 85.38 111 HIS A CA 1
ATOM 831 C C . HIS A 1 111 ? -4.235 13.148 15.997 1.00 85.38 111 HIS A C 1
ATOM 833 O O . HIS A 1 111 ? -4.527 14.307 15.715 1.00 85.38 111 HIS A O 1
ATOM 839 N N . GLN A 1 112 ? -3.580 12.367 15.136 1.00 77.19 112 GLN A N 1
ATOM 840 C CA . GLN A 1 112 ? -3.163 12.843 13.820 1.00 77.19 112 GLN A CA 1
ATOM 841 C C . GLN A 1 112 ? -4.362 13.244 12.958 1.00 77.19 112 GLN A C 1
ATOM 843 O O . GLN A 1 112 ? -4.344 14.321 12.386 1.00 77.19 112 GLN A O 1
ATOM 848 N N . MET A 1 113 ? -5.427 12.445 12.908 1.00 78.50 113 MET A N 1
ATOM 849 C CA . MET A 1 113 ? -6.602 12.751 12.082 1.00 78.50 113 MET A CA 1
ATOM 850 C C . MET A 1 113 ? -7.418 13.951 12.597 1.00 78.50 113 MET A C 1
ATOM 852 O O . MET A 1 113 ? -8.083 14.638 11.817 1.00 78.50 113 MET A O 1
ATOM 856 N N . LEU A 1 114 ? -7.419 14.182 13.913 1.00 78.88 114 LEU A N 1
ATOM 857 C CA . LEU A 1 114 ? -8.167 15.274 14.535 1.00 78.88 114 LEU A CA 1
ATOM 858 C C . LEU A 1 114 ? -7.391 16.594 14.557 1.00 78.88 114 LEU A C 1
ATOM 860 O O . LEU A 1 114 ? -8.008 17.641 14.362 1.00 78.88 114 LEU A O 1
ATOM 864 N N . PHE A 1 115 ? -6.074 16.545 14.780 1.00 76.00 115 PHE A N 1
ATOM 865 C CA . PHE A 1 115 ? -5.254 17.731 15.046 1.00 76.00 115 PHE A CA 1
ATOM 866 C C . PHE A 1 115 ? -4.178 18.006 13.991 1.00 76.00 115 PHE A C 1
ATOM 868 O O . PHE A 1 115 ? -3.837 19.168 13.789 1.00 76.00 115 PHE A O 1
ATOM 875 N N . ASN A 1 116 ? -3.663 16.988 13.292 1.00 66.69 116 ASN A N 1
ATOM 876 C CA . ASN A 1 116 ? -2.764 17.205 12.157 1.00 66.69 116 ASN A CA 1
ATOM 877 C C . ASN A 1 116 ? -3.578 17.356 10.871 1.00 66.69 116 ASN A C 1
ATOM 879 O O . ASN A 1 116 ? -4.445 16.547 10.552 1.00 66.69 116 ASN A O 1
ATOM 883 N N . THR A 1 117 ? -3.287 18.405 10.109 1.00 61.47 117 THR A N 1
ATOM 884 C CA . THR A 1 117 ? -3.964 18.658 8.830 1.00 61.47 117 THR A CA 1
ATOM 885 C C . THR A 1 117 ? -3.365 17.829 7.698 1.00 61.47 117 THR A C 1
ATOM 887 O O . THR A 1 117 ? -4.067 17.511 6.739 1.00 61.47 117 THR A O 1
ATOM 890 N N . ASP A 1 118 ? -2.092 17.449 7.833 1.00 71.75 118 ASP A N 1
ATOM 891 C CA . ASP A 1 118 ? -1.340 16.821 6.756 1.00 71.75 118 ASP A CA 1
ATOM 892 C C . ASP A 1 118 ? -1.512 15.296 6.761 1.00 71.75 118 ASP A C 1
ATOM 894 O O . ASP A 1 118 ? -1.326 14.613 7.774 1.00 71.75 118 ASP A O 1
ATOM 898 N N . GLN A 1 119 ? -1.860 14.743 5.600 1.00 79.31 119 GLN A N 1
ATOM 899 C CA . GLN A 1 119 ? -1.903 13.307 5.372 1.00 79.31 119 GLN A CA 1
ATOM 900 C C . GLN A 1 119 ? -0.477 12.764 5.296 1.00 79.31 119 GLN A C 1
ATOM 902 O O . GLN A 1 119 ? 0.235 13.013 4.326 1.00 79.31 119 GLN A O 1
ATOM 907 N N . VAL A 1 120 ? -0.070 12.007 6.315 1.00 84.75 120 VAL A N 1
ATOM 908 C CA . VAL A 1 120 ? 1.248 11.362 6.343 1.00 84.75 120 VAL A CA 1
ATOM 909 C C . VAL A 1 120 ? 1.240 10.119 5.455 1.00 84.75 120 VAL A C 1
ATOM 911 O O . VAL A 1 120 ? 0.339 9.287 5.580 1.00 84.75 120 VAL A O 1
ATOM 914 N N . ILE A 1 121 ? 2.229 9.993 4.572 1.00 92.00 121 ILE A N 1
ATOM 915 C CA . ILE A 1 121 ? 2.450 8.824 3.713 1.00 92.00 121 ILE A CA 1
ATOM 916 C C . ILE A 1 121 ? 3.878 8.331 3.931 1.00 92.00 121 ILE A C 1
ATOM 918 O O . ILE A 1 121 ? 4.836 9.036 3.615 1.00 92.00 121 ILE A O 1
ATOM 922 N N . GLU A 1 122 ? 4.022 7.117 4.454 1.00 92.94 122 GLU A N 1
ATOM 923 C CA . GLU A 1 122 ? 5.318 6.520 4.770 1.00 92.94 122 GLU A CA 1
ATOM 924 C C . GLU A 1 122 ? 5.774 5.578 3.651 1.00 92.94 122 GLU A C 1
ATOM 926 O O . GLU A 1 122 ? 5.244 4.486 3.473 1.00 92.94 122 GLU A O 1
ATOM 931 N N . VAL A 1 123 ? 6.764 6.001 2.871 1.00 96.31 123 VAL A N 1
ATOM 932 C CA . VAL A 1 123 ? 7.201 5.322 1.647 1.00 96.31 123 VAL A CA 1
ATOM 933 C C . VAL A 1 123 ? 8.442 4.469 1.900 1.00 96.31 123 VAL A C 1
ATOM 935 O O . VAL A 1 123 ? 9.452 4.953 2.410 1.00 96.31 123 VAL A O 1
ATOM 938 N N . PHE A 1 124 ? 8.393 3.211 1.472 1.00 96.38 124 PHE A N 1
ATOM 939 C CA . PHE A 1 124 ? 9.515 2.277 1.454 1.00 96.38 124 PHE A CA 1
ATOM 940 C C . PHE A 1 124 ? 9.835 1.903 0.007 1.00 96.38 124 PHE A C 1
ATOM 942 O O . PHE A 1 124 ? 9.060 1.201 -0.641 1.00 96.38 124 PHE A O 1
ATOM 949 N N . VAL A 1 125 ? 10.970 2.370 -0.509 1.00 97.00 125 VAL A N 1
ATOM 950 C CA . VAL A 1 125 ? 11.392 2.103 -1.890 1.00 97.00 125 VAL A CA 1
ATOM 951 C C . VAL A 1 125 ? 12.301 0.880 -1.922 1.00 97.00 125 VAL A C 1
ATOM 953 O O . VAL A 1 125 ? 13.360 0.867 -1.297 1.00 97.00 125 VAL A O 1
ATOM 956 N N . ILE A 1 126 ? 11.907 -0.146 -2.670 1.00 95.69 126 ILE A N 1
ATOM 957 C CA . ILE A 1 126 ? 12.696 -1.357 -2.897 1.00 95.69 126 ILE A CA 1
ATOM 958 C C . ILE A 1 126 ? 13.231 -1.304 -4.323 1.00 95.69 126 ILE A C 1
ATOM 960 O O . ILE A 1 126 ? 12.470 -1.205 -5.278 1.00 95.69 126 ILE A O 1
ATOM 964 N N . GLY A 1 127 ? 14.549 -1.377 -4.472 1.00 94.00 127 GLY A N 1
ATOM 965 C CA . GLY A 1 127 ? 15.219 -1.246 -5.759 1.00 94.00 127 GLY A CA 1
ATOM 966 C C . GLY A 1 127 ? 15.523 0.207 -6.091 1.00 94.00 127 GLY A C 1
ATOM 967 O O . GLY A 1 127 ? 14.674 0.947 -6.566 1.00 94.00 127 GLY A O 1
ATOM 968 N N . VAL A 1 128 ? 16.781 0.598 -5.909 1.00 92.50 128 VAL A N 1
ATOM 969 C CA . VAL A 1 128 ? 17.297 1.944 -6.216 1.00 92.50 128 VAL A CA 1
ATOM 970 C C . VAL A 1 128 ? 18.178 1.976 -7.462 1.00 92.50 128 VAL A C 1
ATOM 972 O O . VAL A 1 128 ? 19.188 2.672 -7.518 1.00 92.50 128 VAL A O 1
ATOM 975 N N . GLY A 1 129 ? 17.795 1.187 -8.468 1.00 88.38 129 GLY A N 1
ATOM 976 C CA . GLY A 1 129 ? 18.358 1.288 -9.815 1.00 88.38 129 GLY A CA 1
ATOM 977 C C . GLY A 1 129 ? 17.852 2.537 -10.547 1.00 88.38 129 GLY A C 1
ATOM 978 O O . GLY A 1 129 ? 17.409 3.496 -9.919 1.00 88.38 129 GLY A O 1
ATOM 979 N N . GLY A 1 130 ? 17.850 2.513 -11.883 1.00 88.56 130 GLY A N 1
ATOM 980 C CA . GLY A 1 130 ? 17.444 3.667 -12.699 1.00 88.56 130 GLY A CA 1
ATOM 981 C C . GLY A 1 130 ? 16.073 4.248 -12.322 1.00 88.56 130 GLY A C 1
ATOM 982 O O . GLY A 1 130 ? 15.964 5.443 -12.059 1.00 88.56 130 GLY A O 1
ATOM 983 N N . VAL A 1 131 ? 15.042 3.401 -12.211 1.00 91.62 131 VAL A N 1
ATOM 984 C CA . VAL A 1 131 ? 13.675 3.849 -11.881 1.00 91.62 131 VAL A CA 1
ATOM 985 C C . VAL A 1 131 ? 13.557 4.314 -10.428 1.00 91.62 131 VAL A C 1
ATOM 987 O O . VAL A 1 131 ? 13.060 5.408 -10.174 1.00 91.62 131 VAL A O 1
ATOM 990 N N . GLY A 1 132 ? 14.032 3.518 -9.466 1.00 94.50 132 GLY A N 1
ATOM 991 C CA . GLY A 1 132 ? 13.927 3.867 -8.046 1.00 94.50 132 GLY A CA 1
ATOM 992 C C . GLY A 1 132 ? 14.738 5.102 -7.658 1.00 94.50 132 GLY A C 1
ATOM 993 O O . GLY A 1 132 ? 14.249 5.938 -6.905 1.00 94.50 132 GLY A O 1
ATOM 994 N N . GLY A 1 133 ? 15.941 5.268 -8.216 1.00 94.62 133 GLY A N 1
ATOM 995 C CA . GLY A 1 133 ? 16.748 6.474 -8.023 1.00 94.62 133 GLY A CA 1
ATOM 996 C C . GLY A 1 133 ? 16.078 7.718 -8.613 1.00 94.62 133 GLY A C 1
ATOM 997 O O . GLY A 1 133 ? 15.992 8.746 -7.942 1.00 94.62 133 GLY A O 1
ATOM 998 N N . ALA A 1 134 ? 15.525 7.612 -9.829 1.00 94.94 134 ALA A N 1
ATOM 999 C CA . ALA A 1 134 ? 14.764 8.700 -10.442 1.00 94.94 134 ALA A CA 1
ATOM 1000 C C . ALA A 1 134 ? 13.509 9.059 -9.631 1.00 94.94 134 ALA A C 1
ATOM 1002 O O . ALA A 1 134 ? 13.201 10.241 -9.482 1.00 94.94 134 ALA A O 1
ATOM 1003 N N . LEU A 1 135 ? 12.811 8.066 -9.069 1.00 95.81 135 LEU A N 1
ATOM 1004 C CA . LEU A 1 135 ? 11.675 8.288 -8.176 1.00 95.81 135 LEU A CA 1
ATOM 1005 C C . LEU A 1 135 ? 12.092 9.039 -6.907 1.00 95.81 135 LEU A C 1
ATOM 1007 O O . LEU A 1 135 ? 11.445 10.020 -6.561 1.00 95.81 135 LEU A O 1
ATOM 1011 N N . LEU A 1 136 ? 13.161 8.621 -6.222 1.00 96.50 136 LEU A N 1
ATOM 1012 C CA . LEU A 1 136 ? 13.636 9.297 -5.005 1.00 96.50 136 LEU A CA 1
ATOM 1013 C C . LEU A 1 136 ? 13.969 10.771 -5.266 1.00 96.50 136 LEU A C 1
ATOM 1015 O O . LEU A 1 136 ? 13.597 11.646 -4.485 1.00 96.50 136 LEU A O 1
ATOM 1019 N N . GLU A 1 137 ? 14.594 11.053 -6.404 1.00 95.81 137 GLU A N 1
ATOM 1020 C CA . GLU A 1 137 ? 14.900 12.412 -6.840 1.00 95.81 137 GLU A CA 1
ATOM 1021 C 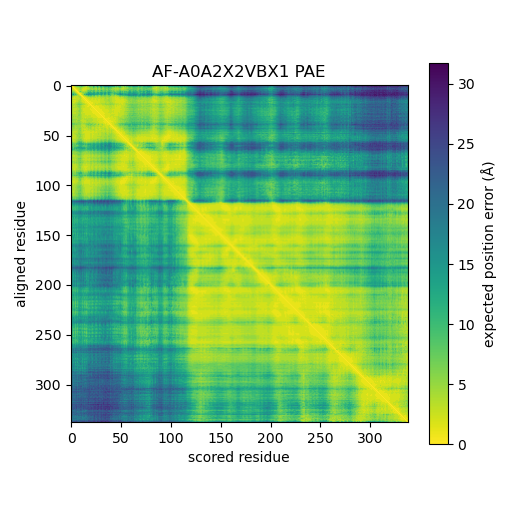C . GLU A 1 137 ? 13.627 13.214 -7.194 1.00 95.81 137 GLU A C 1
ATOM 1023 O O . GLU A 1 137 ? 13.505 14.391 -6.852 1.00 95.81 137 GLU A O 1
ATOM 1028 N N . GLN A 1 138 ? 12.620 12.587 -7.814 1.00 95.31 138 GLN A N 1
ATOM 1029 C CA . GLN A 1 138 ? 11.312 13.222 -8.021 1.00 95.31 138 GLN A CA 1
ATOM 1030 C C . GLN A 1 138 ? 10.610 13.533 -6.693 1.00 95.31 138 GLN A C 1
ATOM 1032 O O . GLN A 1 138 ? 10.129 14.653 -6.515 1.00 95.31 138 GLN A O 1
ATOM 1037 N N . LEU A 1 139 ? 10.592 12.583 -5.753 1.00 95.56 139 LEU A N 1
ATOM 1038 C CA . LEU A 1 139 ? 10.000 12.760 -4.426 1.00 95.56 139 LEU A CA 1
ATOM 1039 C C . LEU A 1 139 ? 10.670 13.911 -3.677 1.00 95.56 139 LEU A C 1
ATOM 1041 O O . LEU A 1 139 ? 9.972 14.747 -3.110 1.00 95.56 139 LEU A O 1
ATOM 1045 N N . LYS A 1 140 ? 12.003 14.001 -3.737 1.00 95.44 140 LYS A N 1
ATOM 1046 C CA . LYS A 1 140 ? 12.782 15.105 -3.166 1.00 95.44 140 LYS A CA 1
ATOM 1047 C C . LYS A 1 140 ? 12.330 16.462 -3.702 1.00 95.44 140 LYS A C 1
ATOM 1049 O O . LYS A 1 140 ? 12.020 17.356 -2.919 1.00 95.44 140 LYS A O 1
ATOM 1054 N N . ARG A 1 141 ? 12.230 16.613 -5.027 1.00 96.25 141 ARG A N 1
ATOM 1055 C CA . ARG A 1 141 ? 11.781 17.871 -5.654 1.00 96.25 141 ARG A CA 1
ATOM 1056 C C . ARG A 1 141 ? 10.327 18.219 -5.336 1.00 96.25 141 ARG A C 1
ATOM 1058 O O . ARG A 1 141 ? 9.980 19.395 -5.287 1.00 96.25 141 ARG A O 1
ATOM 1065 N N . GLN A 1 142 ? 9.475 17.217 -5.132 1.00 95.31 142 GLN A N 1
ATOM 1066 C CA . GLN A 1 142 ? 8.043 17.416 -4.897 1.00 95.31 142 GLN A CA 1
ATOM 1067 C C . GLN A 1 142 ? 7.674 17.688 -3.432 1.00 95.31 142 GLN A C 1
ATOM 1069 O O . GLN A 1 142 ? 6.532 18.070 -3.179 1.00 95.31 142 GLN A O 1
ATOM 1074 N N . GLN A 1 143 ? 8.609 17.570 -2.481 1.00 92.81 143 GLN A N 1
ATOM 1075 C CA . GLN A 1 143 ? 8.347 17.761 -1.045 1.00 92.81 143 GLN A CA 1
ATOM 1076 C C . GLN A 1 143 ? 7.574 19.056 -0.737 1.00 92.81 143 GLN A C 1
ATOM 1078 O O . GLN A 1 143 ? 6.542 19.026 -0.068 1.00 92.81 143 GLN A O 1
ATOM 1083 N N . SER A 1 144 ? 8.012 20.200 -1.276 1.00 92.75 144 SER A N 1
ATOM 1084 C CA . SER A 1 144 ? 7.343 21.489 -1.036 1.00 92.75 144 SER A CA 1
ATOM 1085 C C . SER A 1 144 ? 5.933 21.549 -1.631 1.00 92.75 144 SER A C 1
ATOM 1087 O O . SER A 1 144 ? 5.025 22.110 -1.020 1.00 92.75 144 SER A O 1
ATOM 1089 N N . TRP A 1 145 ? 5.734 20.962 -2.814 1.00 95.06 145 TRP A N 1
ATOM 1090 C CA . TRP A 1 145 ? 4.428 20.929 -3.472 1.00 95.06 145 TRP A CA 1
ATOM 1091 C C . TRP A 1 145 ? 3.435 20.045 -2.708 1.00 95.06 145 TRP A C 1
ATOM 1093 O O . TRP A 1 145 ? 2.297 20.458 -2.488 1.00 95.06 145 TRP A O 1
ATOM 1103 N N . LEU A 1 146 ? 3.883 18.873 -2.245 1.00 93.81 146 LEU A N 1
ATOM 1104 C CA . LEU A 1 146 ? 3.083 17.952 -1.434 1.00 93.81 146 LEU A CA 1
ATOM 1105 C C . LEU A 1 146 ? 2.679 18.592 -0.104 1.00 93.81 146 LEU A C 1
ATOM 1107 O O . LEU A 1 146 ? 1.503 18.565 0.258 1.00 93.81 146 LEU A O 1
ATOM 1111 N N . LYS A 1 147 ? 3.614 19.274 0.565 1.00 89.38 147 LYS A N 1
ATOM 1112 C CA . LYS A 1 147 ? 3.330 19.978 1.818 1.00 89.38 147 LYS A CA 1
ATOM 1113 C C . LYS A 1 147 ? 2.266 21.067 1.648 1.00 89.38 147 LYS A C 1
ATOM 1115 O O . LYS A 1 147 ? 1.353 21.164 2.461 1.00 89.38 147 LYS A O 1
ATOM 1120 N N . ASN A 1 148 ? 2.306 21.822 0.547 1.00 90.88 148 ASN A N 1
ATOM 1121 C CA . ASN A 1 148 ? 1.270 22.812 0.215 1.00 90.88 148 ASN A CA 1
ATOM 1122 C C . ASN A 1 148 ? -0.109 22.186 -0.072 1.00 90.88 148 ASN A C 1
ATOM 1124 O O . ASN A 1 148 ? -1.121 22.885 -0.056 1.00 90.88 148 ASN A O 1
ATOM 1128 N N . LYS A 1 149 ? -0.163 20.881 -0.353 1.00 89.56 149 LYS A N 1
ATOM 1129 C CA . LYS A 1 149 ? -1.393 20.096 -0.520 1.00 89.56 149 LYS A CA 1
ATOM 1130 C C . LYS A 1 149 ? -1.818 19.371 0.758 1.00 89.56 149 LYS A C 1
ATOM 1132 O O . LYS A 1 149 ? -2.723 18.544 0.687 1.00 89.56 149 LYS A O 1
ATOM 1137 N N . HIS A 1 150 ? -1.203 19.683 1.900 1.00 87.06 150 HIS A N 1
ATOM 1138 C CA . HIS A 1 150 ? -1.408 18.970 3.159 1.00 87.06 150 HIS A CA 1
ATOM 1139 C C . HIS A 1 150 ? -1.074 17.477 3.048 1.00 87.06 150 HIS A C 1
ATOM 1141 O O . HIS A 1 150 ? -1.813 16.617 3.526 1.00 87.06 150 HIS A O 1
ATOM 1147 N N . ILE A 1 151 ? 0.029 17.155 2.369 1.00 90.88 151 ILE A N 1
ATOM 1148 C CA . ILE A 1 151 ? 0.559 15.795 2.251 1.00 90.88 151 ILE A CA 1
ATOM 1149 C C . ILE A 1 151 ? 1.996 15.798 2.768 1.00 90.88 151 ILE A C 1
ATOM 1151 O O . ILE A 1 151 ? 2.859 16.499 2.243 1.00 90.88 151 ILE A O 1
ATOM 1155 N N . ASP A 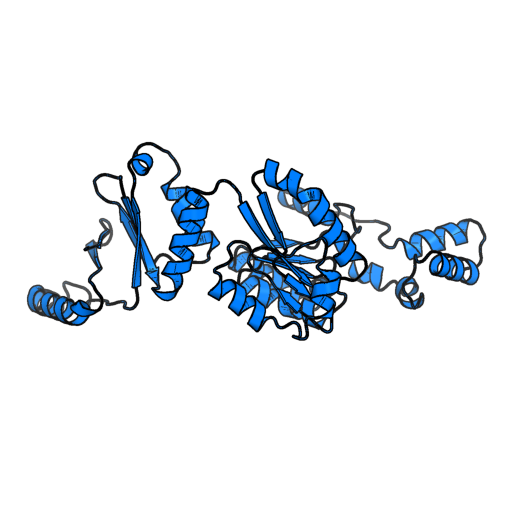1 152 ? 2.247 14.985 3.786 1.00 89.25 152 ASP A N 1
ATOM 1156 C CA . ASP A 1 152 ? 3.562 14.778 4.386 1.00 89.25 152 ASP A CA 1
ATOM 1157 C C . ASP A 1 152 ? 4.097 13.412 3.941 1.00 89.25 152 ASP A C 1
ATOM 1159 O O . ASP A 1 152 ? 3.816 12.376 4.548 1.00 89.25 152 ASP A O 1
ATOM 1163 N N . LEU A 1 153 ? 4.811 13.401 2.813 1.00 93.50 153 LEU A N 1
ATOM 1164 C CA . LEU A 1 153 ? 5.382 12.186 2.242 1.00 93.50 153 LEU A CA 1
ATOM 1165 C C . LEU A 1 153 ? 6.801 11.975 2.764 1.00 93.50 153 LEU A C 1
ATOM 1167 O O . LEU A 1 153 ? 7.736 12.688 2.393 1.00 93.50 153 LEU A O 1
ATOM 1171 N N . ARG A 1 154 ? 6.972 10.928 3.568 1.00 93.38 154 ARG A N 1
ATOM 1172 C CA . ARG A 1 154 ? 8.238 10.585 4.216 1.00 93.38 154 ARG A CA 1
ATOM 1173 C C . ARG A 1 154 ? 8.792 9.314 3.608 1.00 93.38 154 ARG A C 1
ATOM 1175 O O . ARG A 1 154 ? 8.151 8.270 3.664 1.00 93.38 154 ARG A O 1
ATOM 1182 N N . VAL A 1 155 ? 9.997 9.376 3.053 1.00 95.88 155 VAL A N 1
ATOM 1183 C CA . VAL A 1 155 ? 10.702 8.164 2.621 1.00 95.88 155 VAL A CA 1
ATOM 1184 C C . VAL A 1 155 ? 11.305 7.513 3.859 1.00 95.88 155 VAL A C 1
ATOM 1186 O O . VAL A 1 155 ? 12.336 7.955 4.353 1.00 95.88 155 VAL A O 1
ATOM 1189 N N . CYS A 1 156 ? 10.633 6.500 4.395 1.00 94.62 156 CYS A N 1
ATOM 1190 C CA . CYS A 1 156 ? 11.005 5.843 5.645 1.00 94.62 156 CYS A CA 1
ATOM 1191 C C . CYS A 1 156 ? 11.981 4.684 5.453 1.00 94.62 156 CYS A C 1
ATOM 1193 O O . CYS A 1 156 ? 12.615 4.251 6.416 1.00 94.62 156 CYS A O 1
ATOM 1195 N N . GLY A 1 157 ? 12.123 4.176 4.230 1.00 94.56 157 GLY A N 1
ATOM 1196 C CA . GLY A 1 157 ? 13.127 3.168 3.947 1.00 94.56 157 GLY A CA 1
ATOM 1197 C C . GLY A 1 157 ? 13.495 3.056 2.481 1.00 94.56 157 GLY A C 1
ATOM 1198 O O . GLY A 1 157 ? 12.692 3.332 1.590 1.00 94.56 157 GLY A O 1
ATOM 1199 N N . VAL A 1 158 ? 14.731 2.637 2.252 1.00 95.56 158 VAL A N 1
ATOM 1200 C CA . VAL A 1 158 ? 15.304 2.414 0.931 1.00 95.56 158 VAL A CA 1
ATOM 1201 C C . VAL A 1 158 ? 16.077 1.102 0.959 1.00 95.56 158 VAL A C 1
ATOM 1203 O O . VAL A 1 158 ? 16.914 0.896 1.835 1.00 95.56 158 VAL A O 1
ATOM 1206 N N . ALA A 1 159 ? 15.807 0.212 0.007 1.00 94.75 159 ALA A N 1
ATOM 1207 C CA . ALA A 1 159 ? 16.453 -1.091 -0.078 1.00 94.75 159 ALA A CA 1
ATOM 1208 C C . ALA A 1 159 ? 17.072 -1.353 -1.453 1.00 94.75 159 ALA A C 1
ATOM 1210 O O . ALA A 1 159 ? 16.510 -1.007 -2.493 1.00 94.75 159 ALA A O 1
ATOM 1211 N N . ASN A 1 160 ? 18.210 -2.041 -1.458 1.00 92.25 160 ASN A N 1
ATOM 1212 C CA . ASN A 1 160 ? 18.780 -2.695 -2.633 1.00 92.25 160 ASN A CA 1
ATOM 1213 C C . ASN A 1 160 ? 18.947 -4.203 -2.358 1.00 92.25 160 ASN A C 1
ATOM 1215 O O . ASN A 1 160 ? 18.448 -4.725 -1.363 1.00 92.25 160 ASN A O 1
ATOM 1219 N N . SER A 1 161 ? 19.640 -4.927 -3.240 1.00 87.44 161 SER A N 1
ATOM 1220 C CA . SER A 1 161 ? 19.837 -6.376 -3.089 1.00 87.44 161 SER A CA 1
ATOM 1221 C C . SER A 1 161 ? 20.723 -6.782 -1.902 1.00 87.44 161 SER A C 1
ATOM 1223 O O . SER A 1 161 ? 20.777 -7.964 -1.574 1.00 87.44 161 SER A O 1
ATOM 1225 N N . LYS A 1 162 ? 21.447 -5.840 -1.286 1.00 88.75 162 LYS A N 1
ATOM 1226 C CA . LYS A 1 162 ? 22.428 -6.083 -0.216 1.00 88.75 162 LYS A CA 1
ATOM 1227 C C . LYS A 1 162 ? 22.014 -5.482 1.125 1.00 88.75 162 LYS A C 1
ATOM 1229 O O . LYS A 1 162 ? 22.332 -6.056 2.159 1.00 88.75 162 LYS A O 1
ATOM 1234 N N . ALA A 1 163 ? 21.338 -4.339 1.100 1.00 92.44 163 ALA A N 1
ATOM 1235 C CA . ALA A 1 163 ? 21.120 -3.504 2.267 1.00 92.44 163 ALA A CA 1
ATOM 1236 C C . ALA A 1 163 ? 19.731 -2.855 2.267 1.00 92.44 163 ALA A C 1
ATOM 1238 O O . ALA A 1 163 ? 19.165 -2.547 1.214 1.00 92.44 163 ALA A O 1
ATOM 1239 N N . LEU A 1 164 ? 19.220 -2.613 3.468 1.00 92.88 164 LEU A N 1
ATOM 1240 C CA . LEU A 1 164 ? 18.022 -1.853 3.786 1.00 92.88 164 LEU A CA 1
ATOM 1241 C C . LEU A 1 164 ? 18.411 -0.738 4.764 1.00 92.88 164 LEU A C 1
ATOM 1243 O O . LEU A 1 164 ? 18.894 -1.004 5.863 1.00 92.88 164 LEU A O 1
ATOM 1247 N N . LEU A 1 165 ? 18.159 0.503 4.361 1.00 93.62 165 LEU A N 1
ATOM 1248 C CA . LEU A 1 165 ? 18.267 1.699 5.188 1.00 93.62 165 LEU A CA 1
ATOM 1249 C C . LEU A 1 165 ? 16.864 2.110 5.640 1.00 93.62 165 LEU A C 1
ATOM 1251 O O . LEU A 1 165 ? 15.955 2.183 4.813 1.00 93.62 165 LEU A O 1
ATOM 1255 N N . THR A 1 166 ? 16.672 2.393 6.930 1.00 92.75 166 THR A N 1
ATOM 1256 C CA . THR A 1 166 ? 15.368 2.795 7.482 1.00 92.75 166 THR A CA 1
ATOM 1257 C C . THR A 1 166 ? 15.491 3.954 8.456 1.00 92.75 166 THR A C 1
ATOM 1259 O O . THR A 1 166 ? 16.334 3.919 9.347 1.00 92.75 166 THR A O 1
ATOM 1262 N N . ASN A 1 167 ? 14.592 4.929 8.340 1.00 90.38 167 ASN A N 1
ATOM 1263 C CA . ASN A 1 167 ? 14.378 5.985 9.323 1.00 90.38 167 ASN A CA 1
ATOM 1264 C C . ASN A 1 167 ? 12.890 6.353 9.363 1.00 90.38 167 ASN A C 1
ATOM 1266 O O . ASN A 1 167 ? 12.332 6.887 8.408 1.00 90.38 167 ASN A O 1
ATOM 1270 N N . VAL A 1 168 ? 12.245 6.105 10.498 1.00 82.56 168 VAL A N 1
ATOM 1271 C CA . VAL A 1 168 ? 1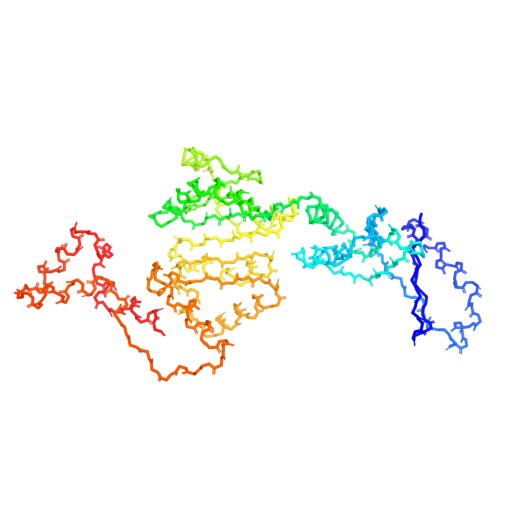0.807 6.341 10.711 1.00 82.56 168 VAL A CA 1
ATOM 1272 C C . VAL A 1 168 ? 10.405 7.815 10.650 1.00 82.56 168 VAL A C 1
ATOM 1274 O O . VAL A 1 168 ? 9.250 8.127 10.373 1.00 82.56 168 VAL A O 1
ATOM 1277 N N . HIS A 1 169 ? 11.350 8.733 10.858 1.00 83.25 169 HIS A N 1
ATOM 1278 C CA . HIS A 1 169 ? 11.120 10.172 10.719 1.00 83.25 169 HIS A CA 1
ATOM 1279 C C . HIS A 1 169 ? 11.320 10.676 9.283 1.00 83.25 169 HIS A C 1
ATOM 1281 O O . HIS A 1 169 ? 11.054 11.843 9.008 1.00 83.25 169 HIS A O 1
ATOM 1287 N N . GLY A 1 170 ? 11.719 9.792 8.367 1.00 89.88 170 GLY A N 1
ATOM 1288 C CA . GLY A 1 170 ? 12.098 10.129 7.003 1.00 89.88 170 GLY A CA 1
ATOM 1289 C C . GLY A 1 170 ? 13.616 10.171 6.840 1.00 89.88 170 GLY A C 1
ATOM 1290 O O . GLY A 1 170 ? 14.346 10.657 7.702 1.00 89.88 170 GLY A O 1
ATOM 1291 N N . LEU A 1 171 ? 14.090 9.625 5.727 1.00 93.06 171 LEU A N 1
ATOM 1292 C CA . LEU A 1 171 ? 15.490 9.634 5.330 1.00 93.06 171 LEU A CA 1
ATOM 1293 C C . LEU A 1 171 ? 15.890 10.986 4.746 1.00 93.06 171 LEU A C 1
ATOM 1295 O O . LEU A 1 171 ? 15.082 11.675 4.117 1.00 93.06 171 LEU A O 1
ATOM 1299 N N . ASN A 1 172 ? 17.169 11.328 4.895 1.00 92.88 172 ASN A N 1
ATOM 1300 C CA . ASN A 1 172 ? 17.733 12.466 4.194 1.00 92.88 172 ASN A CA 1
ATOM 1301 C C . ASN A 1 172 ? 17.954 12.111 2.715 1.00 92.88 172 ASN A C 1
ATOM 1303 O O . ASN A 1 172 ? 18.888 11.391 2.360 1.00 92.88 172 ASN A O 1
ATOM 1307 N N . LEU A 1 173 ? 17.102 12.649 1.839 1.00 92.94 173 LEU A N 1
ATOM 1308 C CA . LEU A 1 173 ? 17.171 12.401 0.397 1.00 92.94 173 LEU A CA 1
ATOM 1309 C C . LEU A 1 173 ? 18.388 13.050 -0.290 1.00 92.94 173 LEU A C 1
ATOM 1311 O O . LEU A 1 173 ? 18.622 12.783 -1.467 1.00 92.94 173 LEU A O 1
ATOM 1315 N N . ASP A 1 174 ? 19.175 13.872 0.408 1.00 92.31 174 ASP A N 1
ATOM 1316 C CA . ASP A 1 174 ? 20.456 14.377 -0.096 1.00 92.31 174 ASP A CA 1
ATOM 1317 C C . ASP A 1 174 ? 21.603 13.368 0.054 1.00 92.31 174 ASP A C 1
ATOM 1319 O O . ASP A 1 174 ? 22.543 13.411 -0.735 1.00 92.31 174 ASP A O 1
ATOM 1323 N N . ASN A 1 175 ? 21.534 12.468 1.042 1.00 92.62 175 ASN A N 1
ATOM 1324 C CA . ASN A 1 175 ? 22.665 11.617 1.436 1.00 92.62 175 ASN A CA 1
ATOM 1325 C C . ASN A 1 175 ? 22.330 10.117 1.540 1.00 92.62 175 ASN A C 1
ATOM 1327 O O . ASN A 1 175 ? 23.159 9.309 1.966 1.00 92.62 175 ASN A O 1
ATOM 1331 N N . TRP A 1 176 ? 21.124 9.717 1.133 1.00 93.19 176 TRP A N 1
ATOM 1332 C CA . TRP A 1 176 ? 20.653 8.339 1.280 1.00 93.19 176 TRP A CA 1
ATOM 1333 C C . TRP A 1 176 ? 21.566 7.307 0.598 1.00 93.19 176 TRP A C 1
ATOM 1335 O O . TRP A 1 176 ? 21.636 6.173 1.062 1.00 93.19 176 TRP A O 1
ATOM 1345 N N . GLN A 1 177 ? 22.279 7.666 -0.480 1.00 92.56 177 GLN A N 1
ATOM 1346 C CA . GLN A 1 177 ? 23.201 6.754 -1.166 1.00 92.56 177 GLN A CA 1
ATOM 1347 C C . GLN A 1 177 ? 24.389 6.366 -0.282 1.00 92.56 177 GLN A C 1
ATOM 1349 O O . GLN A 1 177 ? 24.764 5.194 -0.250 1.00 92.56 177 GLN A O 1
ATOM 1354 N N . ALA A 1 178 ? 24.980 7.338 0.420 1.00 92.31 178 ALA A N 1
ATOM 1355 C CA . ALA A 1 178 ? 26.111 7.094 1.308 1.00 92.31 178 ALA A CA 1
ATOM 1356 C C . ALA A 1 178 ? 25.659 6.297 2.538 1.00 92.31 178 ALA A C 1
ATOM 1358 O O . ALA A 1 178 ? 26.261 5.280 2.869 1.00 92.31 178 ALA A O 1
ATOM 1359 N N . GLU A 1 179 ? 24.532 6.687 3.139 1.00 92.38 179 GLU A N 1
ATOM 1360 C CA . GLU A 1 179 ? 23.945 5.973 4.281 1.00 92.38 179 GLU A CA 1
ATOM 1361 C C . GLU A 1 179 ? 23.561 4.526 3.923 1.00 92.38 179 GLU A C 1
ATOM 1363 O O . GLU A 1 179 ? 23.776 3.603 4.709 1.00 92.38 179 GLU A O 1
ATOM 1368 N N . LEU A 1 180 ? 23.050 4.288 2.710 1.00 92.31 180 LEU A N 1
ATOM 1369 C CA . LEU A 1 180 ? 22.727 2.942 2.235 1.00 92.31 180 LEU A CA 1
ATOM 1370 C C . LEU A 1 180 ? 23.982 2.099 1.971 1.00 92.31 180 LEU A C 1
ATOM 1372 O O . LEU A 1 180 ? 23.931 0.881 2.128 1.00 92.31 180 LEU A O 1
ATOM 1376 N N . ALA A 1 181 ? 25.094 2.716 1.564 1.00 90.19 181 ALA A N 1
ATOM 1377 C CA . ALA A 1 181 ? 26.361 2.012 1.364 1.00 90.19 181 ALA A CA 1
ATOM 1378 C C . ALA A 1 181 ? 26.973 1.528 2.691 1.00 90.19 181 ALA A C 1
ATOM 1380 O O . ALA A 1 181 ? 27.660 0.506 2.713 1.00 90.19 181 ALA A O 1
ATOM 1381 N N . GLU A 1 182 ? 26.703 2.236 3.788 1.00 91.06 182 GLU A N 1
ATOM 1382 C CA . GLU A 1 182 ? 27.122 1.846 5.137 1.00 91.06 182 GLU A CA 1
ATOM 1383 C C . GLU A 1 182 ? 26.161 0.850 5.803 1.00 91.06 182 GLU A C 1
ATOM 1385 O O . GLU A 1 182 ? 26.566 0.096 6.694 1.00 91.06 182 GLU A O 1
ATOM 1390 N N . ALA A 1 183 ? 24.903 0.805 5.358 1.00 89.19 183 ALA A N 1
ATOM 1391 C CA . ALA A 1 183 ? 23.920 -0.151 5.841 1.00 89.19 183 ALA A CA 1
ATOM 1392 C C . ALA A 1 183 ? 24.318 -1.592 5.468 1.00 89.19 183 ALA A C 1
ATOM 1394 O O . ALA A 1 183 ? 24.654 -1.905 4.327 1.00 89.19 183 ALA A O 1
ATOM 1395 N N . LYS A 1 184 ? 24.266 -2.501 6.448 1.00 81.50 184 LYS A N 1
ATOM 1396 C CA . LYS A 1 184 ? 24.692 -3.909 6.284 1.00 81.50 184 LYS A CA 1
ATOM 1397 C C . LYS A 1 184 ? 23.555 -4.915 6.364 1.00 81.50 184 LYS A C 1
ATOM 1399 O O . LYS A 1 184 ? 23.769 -6.107 6.165 1.00 81.50 184 LYS A O 1
ATOM 1404 N N . GLU A 1 185 ? 22.363 -4.460 6.715 1.00 84.50 185 GLU A N 1
ATOM 1405 C CA . GLU A 1 185 ? 21.256 -5.356 7.010 1.00 84.50 185 GLU A CA 1
ATOM 1406 C C . GLU A 1 185 ? 20.442 -5.633 5.748 1.00 84.50 185 GLU A C 1
ATOM 1408 O O . GLU A 1 185 ? 20.026 -4.684 5.086 1.00 84.50 185 GLU A O 1
ATOM 1413 N N . PRO A 1 186 ? 20.173 -6.902 5.411 1.00 87.06 186 PRO A N 1
ATOM 1414 C CA . PRO A 1 186 ? 19.431 -7.237 4.209 1.00 87.06 186 PRO A CA 1
ATOM 1415 C C . PRO A 1 186 ? 17.957 -6.842 4.331 1.00 87.06 186 PRO A C 1
ATOM 1417 O O . PRO A 1 186 ? 17.380 -6.759 5.420 1.00 87.06 186 PRO A O 1
ATOM 1420 N N . PHE A 1 187 ? 17.324 -6.654 3.177 1.00 86.69 187 PHE A N 1
ATOM 1421 C CA . PHE A 1 187 ? 15.884 -6.467 3.093 1.00 86.69 187 PHE A CA 1
ATOM 1422 C C . PHE A 1 187 ? 15.127 -7.686 3.643 1.00 86.69 187 PHE A C 1
ATOM 1424 O O . PHE A 1 187 ? 15.401 -8.828 3.272 1.00 86.69 187 PHE A O 1
ATOM 1431 N N . ASN A 1 188 ? 14.148 -7.437 4.515 1.00 87.56 188 ASN A N 1
ATOM 1432 C CA . ASN A 1 188 ? 13.298 -8.469 5.097 1.00 87.56 188 ASN A CA 1
ATOM 1433 C C . ASN A 1 188 ? 11.893 -7.915 5.386 1.00 87.56 188 ASN A C 1
ATOM 1435 O O . ASN A 1 188 ? 11.745 -6.961 6.153 1.00 87.56 188 ASN A O 1
ATOM 1439 N N . LEU A 1 189 ? 10.863 -8.548 4.815 1.00 82.38 189 LEU A N 1
ATOM 1440 C CA . LEU A 1 189 ? 9.457 -8.179 5.011 1.00 82.38 189 LEU A CA 1
ATOM 1441 C C . LEU A 1 189 ? 9.054 -8.175 6.492 1.00 82.38 189 LEU A C 1
ATOM 1443 O O . LEU A 1 189 ? 8.477 -7.203 6.974 1.00 82.38 189 LEU A O 1
ATOM 1447 N N . GLY A 1 190 ? 9.404 -9.228 7.235 1.00 85.94 190 GLY A N 1
ATOM 1448 C CA . GLY A 1 190 ? 9.085 -9.352 8.659 1.00 85.94 190 GLY A CA 1
ATOM 1449 C C . GLY A 1 190 ? 9.614 -8.181 9.488 1.00 85.94 190 GLY A C 1
ATOM 1450 O O . GLY A 1 190 ? 8.951 -7.726 10.419 1.00 85.94 190 GLY A O 1
ATOM 1451 N N . ARG A 1 191 ? 10.774 -7.634 9.118 1.00 85.69 191 ARG A N 1
ATOM 1452 C CA . ARG A 1 191 ? 11.331 -6.439 9.755 1.00 85.69 191 ARG A CA 1
ATOM 1453 C C . ARG A 1 191 ? 10.541 -5.172 9.427 1.00 85.69 191 ARG A C 1
ATOM 1455 O O . ARG A 1 191 ? 10.290 -4.386 10.334 1.00 85.69 191 ARG A O 1
ATOM 1462 N N . LEU A 1 192 ? 10.133 -4.978 8.172 1.00 87.12 192 LEU A N 1
ATOM 1463 C CA . LEU A 1 192 ? 9.290 -3.836 7.799 1.00 87.12 192 LEU A CA 1
ATOM 1464 C C . LEU A 1 192 ? 7.939 -3.880 8.516 1.00 87.12 192 LEU A C 1
ATOM 1466 O O . LEU A 1 192 ? 7.488 -2.859 9.025 1.00 87.12 192 LEU A O 1
ATOM 1470 N N . ILE A 1 193 ? 7.337 -5.065 8.633 1.00 85.88 193 ILE A N 1
ATOM 1471 C CA . ILE A 1 193 ? 6.105 -5.263 9.406 1.00 85.88 193 ILE A CA 1
ATOM 1472 C C . ILE A 1 193 ? 6.324 -4.883 10.876 1.00 85.88 193 ILE A C 1
ATOM 1474 O O . ILE A 1 193 ? 5.499 -4.182 11.459 1.00 85.88 193 ILE A O 1
ATOM 1478 N N . ARG A 1 194 ? 7.441 -5.311 11.485 1.00 86.00 194 ARG A N 1
ATOM 1479 C CA . ARG A 1 194 ? 7.788 -4.932 12.867 1.00 86.00 194 ARG A CA 1
ATOM 1480 C C . ARG A 1 194 ? 7.933 -3.422 13.018 1.00 86.00 194 ARG A C 1
ATOM 1482 O O . ARG A 1 194 ? 7.345 -2.878 13.938 1.00 86.00 194 ARG A O 1
ATOM 1489 N N . LEU A 1 195 ? 8.627 -2.756 12.095 1.00 83.00 195 LEU A N 1
ATOM 1490 C CA . LEU A 1 195 ? 8.758 -1.295 12.079 1.00 83.00 195 LEU A CA 1
ATOM 1491 C C . LEU A 1 195 ? 7.397 -0.599 11.977 1.00 83.00 195 LEU A C 1
ATOM 1493 O O . LEU A 1 195 ? 7.128 0.330 12.733 1.00 83.00 195 LEU A O 1
ATOM 1497 N N . VAL A 1 196 ? 6.520 -1.061 11.082 1.00 80.81 196 VAL A N 1
ATOM 1498 C CA . VAL A 1 196 ? 5.162 -0.513 10.951 1.00 80.81 196 VAL A CA 1
ATOM 1499 C C . VAL A 1 196 ? 4.373 -0.674 12.243 1.00 80.81 196 VAL A C 1
ATOM 1501 O O . VAL A 1 196 ? 3.690 0.267 12.630 1.00 80.81 196 VAL A O 1
ATOM 1504 N N . LYS A 1 197 ? 4.479 -1.821 12.922 1.00 76.69 197 LYS A N 1
ATOM 1505 C CA . LYS A 1 197 ? 3.770 -2.085 14.183 1.00 76.69 197 LYS A CA 1
ATOM 1506 C C . LYS A 1 197 ? 4.355 -1.279 15.344 1.00 76.69 197 LYS A C 1
ATOM 1508 O O . LYS A 1 197 ? 3.626 -0.552 16.004 1.00 76.69 197 LYS A O 1
ATOM 1513 N N . GLU A 1 198 ? 5.668 -1.332 15.545 1.00 76.19 198 GLU A N 1
ATOM 1514 C CA . GLU A 1 198 ? 6.385 -0.630 16.622 1.00 76.19 198 GLU A CA 1
ATOM 1515 C C . GLU A 1 198 ? 6.233 0.887 16.522 1.00 76.19 198 GLU A C 1
ATOM 1517 O O . GLU A 1 198 ? 5.974 1.573 17.510 1.00 76.19 198 GLU A O 1
ATOM 1522 N N . TYR A 1 199 ? 6.325 1.422 15.309 1.00 72.12 199 TYR A N 1
ATOM 1523 C CA . TYR A 1 199 ? 6.161 2.843 15.052 1.00 72.12 199 TYR A CA 1
ATOM 1524 C C . TYR A 1 199 ? 4.784 3.171 14.508 1.00 72.12 199 TYR A C 1
ATOM 1526 O O . TYR A 1 199 ? 4.623 4.283 14.031 1.00 72.12 199 TYR A O 1
ATOM 1534 N N . HIS A 1 200 ? 3.808 2.267 14.615 1.00 69.81 200 HIS A N 1
ATOM 1535 C CA . HIS A 1 200 ? 2.370 2.408 14.341 1.00 69.81 200 HIS A CA 1
ATOM 1536 C C . HIS A 1 200 ? 1.997 3.164 13.036 1.00 69.81 200 HIS A C 1
ATOM 1538 O O . HIS A 1 200 ? 1.047 3.957 13.024 1.00 69.81 200 HIS A O 1
ATOM 1544 N N . LEU A 1 201 ? 2.806 3.024 11.976 1.00 77.31 201 LEU A N 1
ATOM 1545 C CA . LEU A 1 201 ? 2.760 3.851 10.753 1.00 77.31 201 LEU A CA 1
ATOM 1546 C C . LEU A 1 201 ? 1.368 3.840 10.098 1.00 77.31 201 LEU A C 1
ATOM 1548 O O . LEU A 1 201 ? 0.702 2.807 10.067 1.00 77.31 201 LEU A O 1
ATOM 1552 N N . LEU A 1 202 ? 0.915 4.992 9.591 1.00 74.81 202 LEU A N 1
ATOM 1553 C CA . LEU A 1 202 ? -0.489 5.177 9.203 1.00 74.81 202 LEU A CA 1
ATOM 1554 C C . LEU A 1 202 ? -0.810 4.658 7.803 1.00 74.81 202 LEU A C 1
ATOM 1556 O O . LEU A 1 202 ? -1.796 3.944 7.591 1.00 74.81 202 LEU A O 1
ATOM 1560 N N . ASN A 1 203 ? -0.018 5.091 6.827 1.00 85.00 203 ASN A N 1
ATOM 1561 C CA . ASN A 1 203 ? -0.223 4.797 5.417 1.00 85.00 203 ASN A CA 1
ATOM 1562 C C . ASN A 1 203 ? 1.097 4.304 4.827 1.00 85.00 203 ASN A C 1
ATOM 1564 O O . ASN A 1 203 ? 1.667 4.975 3.962 1.00 85.00 203 ASN A O 1
ATOM 1568 N N . PRO A 1 204 ? 1.592 3.139 5.283 1.00 93.00 204 PRO A N 1
ATOM 1569 C CA . PRO A 1 204 ? 2.825 2.605 4.753 1.00 93.00 204 PRO A CA 1
ATOM 1570 C C . PRO A 1 204 ? 2.615 2.179 3.294 1.00 93.00 204 PRO A C 1
ATOM 1572 O O . PRO A 1 204 ? 1.634 1.516 2.947 1.00 93.00 204 PRO A O 1
ATOM 1575 N N . VAL A 1 205 ? 3.533 2.577 2.422 1.00 96.81 205 VAL A N 1
ATOM 1576 C CA . VAL A 1 205 ? 3.516 2.289 0.987 1.00 96.81 205 VAL A CA 1
ATOM 1577 C C . VAL A 1 205 ? 4.811 1.585 0.622 1.00 96.81 205 VAL A C 1
ATOM 1579 O O . VAL A 1 205 ? 5.892 2.141 0.798 1.00 96.81 205 VAL A O 1
ATOM 1582 N N . ILE A 1 206 ? 4.708 0.378 0.077 1.00 96.75 206 ILE A N 1
ATOM 1583 C CA . ILE A 1 206 ? 5.818 -0.266 -0.618 1.00 96.75 206 ILE A CA 1
ATOM 1584 C C . ILE A 1 206 ? 5.840 0.222 -2.057 1.00 96.75 206 ILE A C 1
ATOM 1586 O O . ILE A 1 206 ? 4.830 0.137 -2.758 1.00 96.75 206 ILE A O 1
ATOM 1590 N N . VAL A 1 207 ? 7.007 0.676 -2.502 1.00 97.69 207 VAL A N 1
ATOM 1591 C CA . VAL A 1 207 ? 7.280 0.956 -3.907 1.00 97.69 207 VAL A CA 1
ATOM 1592 C C . VAL A 1 207 ? 8.330 -0.024 -4.413 1.00 97.69 207 VAL A C 1
ATOM 1594 O O . VAL A 1 207 ? 9.513 0.148 -4.126 1.00 97.69 207 VAL A O 1
ATOM 1597 N N . ASP A 1 208 ? 7.910 -1.064 -5.135 1.00 96.56 208 ASP A N 1
ATOM 1598 C CA . ASP A 1 208 ? 8.842 -2.041 -5.714 1.00 96.56 208 ASP A CA 1
ATOM 1599 C C . ASP A 1 208 ? 9.262 -1.623 -7.122 1.00 96.56 208 ASP A C 1
ATOM 1601 O O . ASP A 1 208 ? 8.535 -1.842 -8.091 1.00 96.56 208 ASP A O 1
ATOM 1605 N N . CYS A 1 209 ? 10.460 -1.058 -7.212 1.00 95.38 209 CYS A N 1
ATOM 1606 C CA . CYS A 1 209 ? 11.156 -0.679 -8.435 1.00 95.38 209 CYS A CA 1
ATOM 1607 C C . CYS A 1 209 ? 12.190 -1.735 -8.876 1.00 95.38 209 CYS A C 1
ATOM 1609 O O . CYS A 1 209 ? 13.136 -1.406 -9.598 1.00 95.38 209 CYS A O 1
ATOM 1611 N N . THR A 1 210 ? 12.062 -2.987 -8.427 1.00 92.06 210 THR A N 1
ATOM 1612 C CA . THR A 1 210 ? 12.912 -4.106 -8.854 1.00 92.06 210 THR A CA 1
ATOM 1613 C C . THR A 1 210 ? 12.313 -4.874 -10.037 1.00 92.06 210 THR A C 1
ATOM 1615 O O . THR A 1 210 ? 11.175 -4.665 -10.446 1.00 92.06 210 THR A O 1
ATOM 1618 N N . SER A 1 211 ? 13.093 -5.810 -10.581 1.00 88.06 211 SER A N 1
ATOM 1619 C CA . SER A 1 211 ? 12.638 -6.857 -11.506 1.00 88.06 211 SER A CA 1
ATOM 1620 C C . SER A 1 211 ? 12.510 -8.229 -10.819 1.00 88.06 211 SER A C 1
ATOM 1622 O O . SER A 1 211 ? 12.503 -9.271 -11.480 1.00 88.06 211 SER A O 1
ATOM 1624 N N . SER A 1 212 ? 12.443 -8.251 -9.481 1.00 90.44 212 SER A N 1
ATOM 1625 C CA . SER A 1 212 ? 12.519 -9.471 -8.676 1.00 90.44 212 SER A CA 1
ATOM 1626 C C . SER A 1 212 ? 11.170 -10.183 -8.579 1.00 90.44 212 SER A C 1
ATOM 1628 O O . SER A 1 212 ? 10.179 -9.595 -8.147 1.00 90.44 212 SER A O 1
ATOM 1630 N N . GLN A 1 213 ? 11.145 -11.479 -8.906 1.00 91.25 213 GLN A N 1
ATOM 1631 C CA . GLN A 1 213 ? 9.980 -12.333 -8.644 1.00 91.25 213 GLN A CA 1
ATOM 1632 C C . GLN A 1 213 ? 9.754 -12.506 -7.136 1.00 91.25 213 GLN A C 1
ATOM 1634 O O . GLN A 1 213 ? 8.631 -12.395 -6.665 1.00 91.25 213 GLN A O 1
ATOM 1639 N N . ALA A 1 214 ? 10.829 -12.680 -6.362 1.00 91.62 214 ALA A N 1
ATOM 1640 C CA . ALA A 1 214 ? 10.733 -12.927 -4.926 1.00 91.62 214 ALA A CA 1
ATOM 1641 C C . ALA A 1 214 ? 10.086 -11.763 -4.156 1.00 91.62 214 ALA A C 1
ATOM 1643 O O . ALA A 1 214 ? 9.443 -11.989 -3.135 1.00 91.62 214 ALA A O 1
ATOM 1644 N N . VAL A 1 215 ? 10.258 -10.519 -4.623 1.00 92.38 215 VAL A N 1
ATOM 1645 C CA . VAL A 1 215 ? 9.574 -9.349 -4.040 1.00 92.38 215 VAL A CA 1
ATOM 1646 C C . VAL A 1 215 ? 8.114 -9.308 -4.497 1.00 92.38 215 VAL A C 1
ATOM 1648 O O . VAL A 1 215 ? 7.224 -9.122 -3.669 1.00 92.38 215 VAL A O 1
ATOM 1651 N N . ALA A 1 216 ? 7.861 -9.560 -5.786 1.00 94.44 216 ALA A N 1
ATOM 1652 C CA . ALA A 1 216 ? 6.518 -9.600 -6.361 1.00 94.44 216 ALA A CA 1
ATOM 1653 C C . ALA A 1 216 ? 5.607 -10.660 -5.712 1.00 94.44 216 ALA A C 1
ATOM 1655 O O . ALA A 1 216 ? 4.418 -10.402 -5.519 1.00 94.44 216 ALA A O 1
ATOM 1656 N N . ASP A 1 217 ? 6.155 -11.812 -5.318 1.00 94.81 217 ASP A N 1
ATOM 1657 C CA . ASP A 1 217 ? 5.431 -12.901 -4.640 1.00 94.81 217 ASP A CA 1
ATOM 1658 C C . ASP A 1 217 ? 4.990 -12.540 -3.207 1.00 94.81 217 ASP A C 1
ATOM 1660 O O . ASP A 1 217 ? 4.136 -13.207 -2.630 1.00 94.81 217 ASP A O 1
ATOM 1664 N N . GLN A 1 218 ? 5.534 -11.461 -2.633 1.00 94.75 218 GLN A N 1
ATOM 1665 C CA . GLN A 1 218 ? 5.206 -10.991 -1.281 1.00 94.75 218 GLN A CA 1
ATOM 1666 C C . GLN A 1 218 ? 4.146 -9.878 -1.265 1.00 94.75 218 GLN A C 1
ATOM 1668 O O . GLN A 1 218 ? 3.733 -9.429 -0.196 1.00 94.75 218 GLN A O 1
ATOM 1673 N N . TYR A 1 219 ? 3.669 -9.405 -2.421 1.00 96.31 219 TYR A N 1
ATOM 1674 C CA . TYR A 1 219 ? 2.699 -8.301 -2.494 1.00 96.31 219 TYR A CA 1
ATOM 1675 C C . TYR A 1 219 ? 1.391 -8.587 -1.762 1.00 96.31 219 TYR A C 1
ATOM 1677 O O . TYR A 1 219 ? 0.851 -7.693 -1.108 1.00 96.31 219 TYR A O 1
ATOM 1685 N N . ALA A 1 220 ? 0.884 -9.819 -1.835 1.00 95.62 220 ALA A N 1
ATOM 1686 C CA . ALA A 1 220 ? -0.329 -10.189 -1.114 1.00 95.62 220 ALA A CA 1
ATOM 1687 C C . ALA A 1 220 ? -0.135 -10.069 0.407 1.00 95.62 220 ALA A C 1
ATOM 1689 O O . ALA A 1 220 ? -1.049 -9.633 1.106 1.00 95.62 220 ALA A O 1
ATOM 1690 N N . ASP A 1 221 ? 1.057 -10.392 0.911 1.00 94.44 221 ASP A N 1
ATOM 1691 C CA . ASP A 1 221 ? 1.395 -10.278 2.330 1.00 94.44 221 ASP A CA 1
ATOM 1692 C C . ASP A 1 221 ? 1.573 -8.821 2.753 1.00 94.44 221 ASP A C 1
ATOM 1694 O O . ASP A 1 221 ? 1.010 -8.412 3.767 1.00 94.44 221 ASP A O 1
ATOM 1698 N N . PHE A 1 222 ? 2.237 -7.997 1.936 1.00 94.94 222 PHE A N 1
ATOM 1699 C CA . PHE A 1 222 ? 2.290 -6.548 2.156 1.00 94.94 222 PHE A CA 1
ATOM 1700 C C . PHE A 1 222 ? 0.888 -5.942 2.286 1.00 94.94 222 PHE A C 1
ATOM 1702 O O . PHE A 1 222 ? 0.606 -5.224 3.246 1.00 94.94 222 PHE A O 1
ATOM 1709 N N . LEU A 1 223 ? -0.018 -6.271 1.361 1.00 94.81 223 LEU A N 1
ATOM 1710 C CA . LEU A 1 223 ? -1.396 -5.777 1.388 1.00 94.81 223 LEU A CA 1
ATOM 1711 C C . LEU A 1 223 ? -2.147 -6.236 2.645 1.00 94.81 223 LEU A C 1
ATOM 1713 O O . LEU A 1 223 ? -2.889 -5.442 3.226 1.00 94.81 223 LEU A O 1
ATOM 1717 N N . ARG A 1 224 ? -1.962 -7.490 3.083 1.00 91.56 224 ARG A N 1
ATOM 1718 C CA . ARG A 1 224 ? -2.582 -8.031 4.310 1.00 91.56 224 ARG A CA 1
ATOM 1719 C C . ARG A 1 224 ? -2.080 -7.342 5.572 1.00 91.56 224 ARG A C 1
ATOM 1721 O O . ARG A 1 224 ? -2.879 -7.081 6.464 1.00 91.56 224 ARG A O 1
ATOM 1728 N N . GLU A 1 225 ? -0.797 -7.004 5.619 1.00 89.81 225 GLU A N 1
ATOM 1729 C CA . GLU A 1 225 ? -0.170 -6.307 6.749 1.00 89.81 225 GLU A CA 1
ATOM 1730 C C . GLU A 1 225 ? -0.402 -4.785 6.719 1.00 89.81 225 GLU A C 1
ATOM 1732 O O . GLU A 1 225 ? 0.151 -4.052 7.534 1.00 89.81 225 GLU A O 1
ATOM 1737 N N . GLY A 1 226 ? -1.250 -4.296 5.806 1.00 88.50 226 GLY A N 1
ATOM 1738 C CA . GLY A 1 226 ? -1.711 -2.909 5.783 1.00 88.50 226 GLY A CA 1
ATOM 1739 C C . GLY A 1 226 ? -0.881 -1.966 4.913 1.00 88.50 226 GLY A C 1
ATOM 1740 O O . GLY A 1 226 ? -1.125 -0.760 4.941 1.00 88.50 226 GLY A O 1
ATOM 1741 N N . PHE A 1 227 ? 0.051 -2.479 4.110 1.00 94.50 227 PHE A N 1
ATOM 1742 C CA . PHE A 1 227 ? 0.769 -1.659 3.139 1.00 94.50 227 PHE A CA 1
ATOM 1743 C C . PHE A 1 227 ? -0.081 -1.407 1.895 1.00 94.50 227 PHE A C 1
ATOM 1745 O O . PHE A 1 227 ? -0.796 -2.282 1.411 1.00 94.50 227 PHE A O 1
ATOM 1752 N N . HIS A 1 228 ? 0.044 -0.214 1.325 1.00 96.25 228 HIS A N 1
ATOM 1753 C CA . HIS A 1 228 ? -0.241 -0.014 -0.093 1.00 96.25 228 HIS A CA 1
ATOM 1754 C C . HIS A 1 228 ? 0.945 -0.531 -0.913 1.00 96.25 228 HIS A C 1
ATOM 1756 O O . HIS A 1 228 ? 2.084 -0.469 -0.457 1.00 96.25 228 HIS A O 1
ATOM 1762 N N . VAL A 1 229 ? 0.691 -1.014 -2.127 1.00 97.44 229 VAL A N 1
ATOM 1763 C CA . VAL A 1 229 ? 1.742 -1.476 -3.041 1.00 97.44 229 VAL A CA 1
ATOM 1764 C C . VAL A 1 229 ? 1.663 -0.665 -4.328 1.00 97.44 229 VAL A C 1
ATOM 1766 O O . VAL A 1 229 ? 0.611 -0.600 -4.965 1.00 97.44 229 VAL A O 1
ATOM 1769 N N . VAL A 1 230 ? 2.777 -0.048 -4.706 1.00 97.38 230 VAL A N 1
ATOM 1770 C CA . VAL A 1 230 ? 2.962 0.674 -5.968 1.00 97.38 230 VAL A CA 1
ATOM 1771 C C . VAL A 1 230 ? 4.147 0.052 -6.690 1.00 97.38 230 VAL A C 1
ATOM 1773 O O . VAL A 1 230 ? 5.176 -0.201 -6.068 1.00 97.38 230 VAL A O 1
ATOM 1776 N N . THR A 1 231 ? 4.037 -0.243 -7.981 1.00 96.31 231 THR A N 1
ATOM 1777 C CA . THR A 1 231 ? 5.124 -0.967 -8.646 1.00 96.31 231 THR A CA 1
ATOM 1778 C C . THR A 1 231 ? 5.146 -0.814 -10.169 1.00 96.31 231 THR A C 1
ATOM 1780 O O . THR A 1 231 ? 4.100 -0.950 -10.795 1.00 96.31 231 THR A O 1
ATOM 1783 N N . PRO A 1 232 ? 6.325 -0.575 -10.779 1.00 92.56 232 PRO A N 1
ATOM 1784 C CA . PRO A 1 232 ? 6.596 -0.872 -12.194 1.00 92.56 232 PRO A CA 1
ATOM 1785 C C . PRO A 1 232 ? 6.927 -2.349 -12.487 1.00 92.56 232 PRO A C 1
ATOM 1787 O O . PRO A 1 232 ? 7.180 -2.715 -13.639 1.00 92.56 232 PRO A O 1
ATOM 1790 N N . ASN A 1 233 ? 7.009 -3.207 -11.468 1.00 92.25 233 ASN A N 1
ATOM 1791 C CA . ASN A 1 233 ? 7.355 -4.615 -11.617 1.00 92.25 233 ASN A CA 1
ATOM 1792 C C . ASN A 1 233 ? 6.158 -5.410 -12.169 1.00 92.25 233 ASN A C 1
ATOM 1794 O O . ASN A 1 233 ? 5.128 -5.610 -11.518 1.00 92.25 233 ASN A O 1
ATOM 1798 N N . LYS A 1 234 ? 6.322 -5.927 -13.389 1.00 89.50 234 LYS A N 1
ATOM 1799 C CA . LYS A 1 234 ? 5.283 -6.658 -14.134 1.00 89.50 234 LYS A CA 1
ATOM 1800 C C . LYS A 1 234 ? 5.048 -8.081 -13.626 1.00 89.50 234 LYS A C 1
ATOM 1802 O O . LYS A 1 234 ? 4.027 -8.682 -13.958 1.00 89.50 234 LYS A O 1
ATOM 1807 N N . LYS A 1 235 ? 5.968 -8.636 -12.830 1.00 90.50 235 LYS A N 1
ATOM 1808 C CA . LYS A 1 235 ? 5.969 -10.057 -12.442 1.00 90.50 235 LYS A CA 1
ATOM 1809 C C . LYS A 1 235 ? 4.709 -10.483 -11.688 1.00 90.50 235 LYS A C 1
ATOM 1811 O O . LYS A 1 235 ? 4.165 -11.539 -11.979 1.00 90.50 235 LYS A O 1
ATOM 1816 N N . ALA A 1 236 ? 4.202 -9.646 -10.783 1.00 90.94 236 ALA A N 1
ATOM 1817 C CA . ALA A 1 236 ? 3.006 -9.972 -10.004 1.00 90.94 236 ALA A CA 1
ATOM 1818 C C . ALA A 1 236 ? 1.746 -10.116 -10.877 1.00 90.94 236 ALA A C 1
ATOM 1820 O O . ALA A 1 236 ? 0.988 -11.065 -10.711 1.00 90.94 236 ALA A O 1
ATOM 1821 N N . ASN A 1 237 ? 1.549 -9.201 -11.833 1.00 89.19 237 ASN A N 1
ATOM 1822 C CA . ASN A 1 237 ? 0.376 -9.196 -12.717 1.00 89.19 237 ASN A CA 1
ATOM 1823 C C . ASN A 1 237 ? 0.439 -10.256 -13.826 1.00 89.19 237 ASN A C 1
ATOM 1825 O O . ASN A 1 237 ? -0.578 -10.541 -14.442 1.00 89.19 237 ASN A O 1
ATOM 1829 N N . THR A 1 238 ? 1.618 -10.829 -14.070 1.00 87.38 238 THR A N 1
ATOM 1830 C CA . THR A 1 238 ? 1.865 -11.820 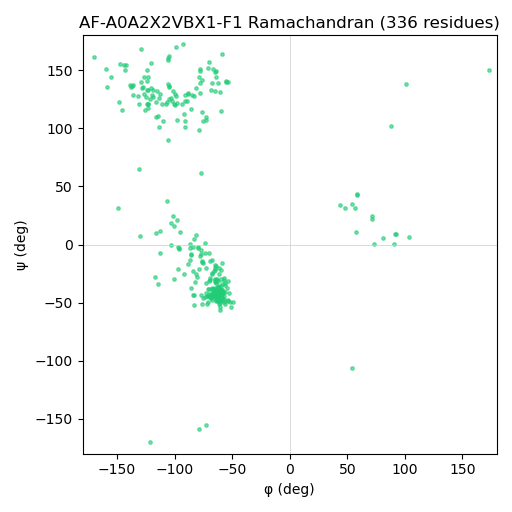-15.133 1.00 87.38 238 THR A CA 1
ATOM 1831 C C . THR A 1 238 ? 2.185 -13.210 -14.585 1.00 87.38 238 THR A C 1
ATOM 1833 O O . THR A 1 238 ? 2.640 -14.083 -15.320 1.00 87.38 238 THR A O 1
ATOM 1836 N N . SER A 1 239 ? 1.973 -13.404 -13.280 1.00 89.81 239 SER A N 1
ATOM 1837 C CA . SER A 1 239 ? 2.063 -14.704 -12.615 1.00 89.81 239 SER A CA 1
ATOM 1838 C C . SER A 1 239 ? 0.786 -15.523 -12.874 1.00 89.81 239 SER A C 1
ATOM 1840 O O . SER A 1 239 ? 0.059 -15.286 -13.838 1.00 89.81 239 SER A O 1
ATOM 1842 N N . SER A 1 240 ? 0.493 -16.509 -12.027 1.00 93.31 240 SER A N 1
ATOM 1843 C CA . SER A 1 240 ? -0.739 -17.289 -12.135 1.00 93.31 240 SER A CA 1
ATOM 1844 C C . SER A 1 240 ? -1.991 -16.432 -11.910 1.00 93.31 240 SER A C 1
ATOM 1846 O O . SER A 1 240 ? -1.999 -15.488 -11.113 1.00 93.31 240 SER A O 1
ATOM 1848 N N . MET A 1 241 ? -3.088 -16.819 -12.568 1.00 92.81 241 MET A N 1
ATOM 1849 C CA . MET A 1 241 ? -4.400 -16.195 -12.368 1.00 92.81 241 MET A CA 1
ATOM 1850 C C . MET A 1 241 ? -4.862 -16.303 -10.905 1.00 92.81 241 MET A C 1
ATOM 1852 O O . MET A 1 241 ? -5.458 -15.372 -10.364 1.00 92.81 241 MET A O 1
ATOM 1856 N N . ASP A 1 242 ? -4.509 -17.399 -10.229 1.00 95.44 242 ASP A N 1
ATOM 1857 C CA . ASP A 1 242 ? -4.779 -17.588 -8.801 1.00 95.44 242 ASP A CA 1
ATOM 1858 C C . ASP A 1 242 ? -4.084 -16.524 -7.945 1.00 95.44 242 ASP A C 1
ATOM 1860 O O . ASP A 1 242 ? -4.712 -15.920 -7.072 1.00 95.44 242 ASP A O 1
ATOM 1864 N N . TYR A 1 243 ? -2.803 -16.244 -8.216 1.00 94.94 243 TYR A N 1
ATOM 1865 C CA . TYR A 1 243 ? -2.067 -15.205 -7.499 1.00 94.94 243 TYR A CA 1
ATOM 1866 C C . TYR A 1 243 ? -2.637 -13.815 -7.796 1.00 94.94 243 TYR A C 1
ATOM 1868 O O . TYR A 1 243 ? -2.819 -13.005 -6.886 1.00 94.94 243 TYR A O 1
ATOM 1876 N N . TYR A 1 244 ? -3.017 -13.557 -9.050 1.00 94.06 244 TYR A N 1
ATOM 1877 C CA . TYR A 1 244 ? -3.698 -12.322 -9.429 1.00 94.06 244 TYR A CA 1
ATOM 1878 C C . TYR A 1 244 ? -4.991 -12.110 -8.622 1.00 94.06 244 TYR A C 1
ATOM 1880 O O . TYR A 1 244 ? -5.181 -11.052 -8.013 1.00 94.06 244 TYR A O 1
ATOM 1888 N N . HIS A 1 245 ? -5.860 -13.120 -8.536 1.00 95.06 245 HIS A N 1
ATOM 1889 C CA . HIS A 1 245 ? -7.075 -13.046 -7.720 1.00 95.06 245 HIS A CA 1
ATOM 1890 C C . HIS A 1 245 ? -6.768 -12.868 -6.232 1.00 95.06 245 HIS A C 1
ATOM 1892 O O . HIS A 1 245 ? -7.423 -12.068 -5.559 1.00 95.06 245 HIS A O 1
ATOM 1898 N N . GLN A 1 246 ? -5.743 -13.553 -5.725 1.00 96.06 246 GLN A N 1
ATOM 1899 C CA . GLN A 1 246 ? -5.293 -13.415 -4.345 1.00 96.06 246 GLN A CA 1
ATOM 1900 C C . GLN A 1 246 ? -4.862 -11.976 -4.023 1.00 96.06 246 GLN A C 1
ATOM 1902 O O . GLN A 1 246 ? -5.229 -11.457 -2.966 1.00 96.06 246 GLN A O 1
ATOM 1907 N N . LEU A 1 247 ? -4.138 -11.313 -4.931 1.00 95.56 247 LEU A N 1
ATOM 1908 C CA . LEU A 1 247 ? -3.734 -9.911 -4.793 1.00 95.56 247 LEU A CA 1
ATOM 1909 C C . LEU A 1 247 ? -4.936 -8.971 -4.749 1.00 95.56 247 LEU A C 1
ATOM 1911 O O . LEU A 1 247 ? -5.020 -8.113 -3.867 1.00 95.56 247 LEU A O 1
ATOM 1915 N N . ARG A 1 248 ? -5.891 -9.147 -5.672 1.00 94.88 248 ARG A N 1
ATOM 1916 C CA . ARG A 1 248 ? -7.117 -8.332 -5.711 1.00 94.88 248 ARG A CA 1
ATOM 1917 C C . ARG A 1 248 ? -7.939 -8.494 -4.446 1.00 94.88 248 ARG A C 1
ATOM 1919 O O . ARG A 1 248 ? -8.372 -7.500 -3.865 1.00 94.88 248 ARG A O 1
ATOM 1926 N N . PHE A 1 249 ? -8.095 -9.732 -3.991 1.00 96.06 249 PHE A N 1
ATOM 1927 C CA . PHE A 1 249 ? -8.798 -10.032 -2.755 1.00 96.06 249 PHE A CA 1
ATOM 1928 C C . PHE A 1 249 ? -8.093 -9.427 -1.537 1.00 96.06 249 PHE A C 1
ATOM 1930 O O . PHE A 1 249 ? -8.751 -8.811 -0.700 1.00 96.06 249 PHE A O 1
ATOM 1937 N N . ALA A 1 250 ? -6.764 -9.552 -1.444 1.00 95.88 250 ALA A N 1
ATOM 1938 C CA . ALA A 1 250 ? -5.985 -8.980 -0.349 1.00 95.88 250 ALA A CA 1
ATOM 1939 C C . ALA A 1 250 ? -6.142 -7.455 -0.283 1.00 95.88 250 ALA A C 1
ATOM 1941 O O . ALA A 1 250 ? -6.477 -6.937 0.779 1.00 95.88 250 ALA A O 1
ATOM 1942 N N . ALA A 1 251 ? -5.990 -6.759 -1.416 1.00 94.75 251 ALA A N 1
ATOM 1943 C CA . ALA A 1 251 ? -6.164 -5.310 -1.507 1.00 94.75 251 ALA A CA 1
ATOM 1944 C C . ALA A 1 251 ? -7.573 -4.861 -1.080 1.00 94.75 251 ALA A C 1
ATOM 1946 O O . ALA A 1 251 ? -7.716 -3.952 -0.261 1.00 94.75 251 ALA A O 1
ATOM 1947 N N . ALA A 1 252 ? -8.618 -5.529 -1.584 1.00 93.12 252 ALA A N 1
ATOM 1948 C CA . ALA A 1 252 ? -10.001 -5.211 -1.237 1.00 93.12 252 ALA A CA 1
ATOM 1949 C C . ALA A 1 252 ? -10.293 -5.458 0.253 1.00 93.12 252 ALA A C 1
ATOM 1951 O O . ALA A 1 252 ? -10.853 -4.594 0.930 1.00 93.12 252 ALA A O 1
ATOM 1952 N N . LYS A 1 253 ? -9.865 -6.612 0.785 1.00 92.81 253 LYS A N 1
ATOM 1953 C CA . LYS A 1 253 ? -10.103 -7.006 2.179 1.00 92.81 253 LYS A CA 1
ATOM 1954 C C . LYS A 1 253 ? -9.409 -6.076 3.173 1.00 92.81 253 LYS A C 1
ATOM 1956 O O . LYS A 1 253 ? -10.017 -5.720 4.178 1.00 92.81 253 LYS A O 1
ATOM 1961 N N . SER A 1 254 ? -8.168 -5.668 2.902 1.00 88.75 254 SER A N 1
ATOM 1962 C CA . SER A 1 254 ? -7.416 -4.763 3.782 1.00 88.75 254 SER A CA 1
ATOM 1963 C C . SER A 1 254 ? -7.679 -3.279 3.516 1.00 88.75 254 SER A C 1
ATOM 1965 O O . SER A 1 254 ? -7.103 -2.424 4.191 1.00 88.75 254 SER A O 1
ATOM 1967 N N . ARG A 1 255 ? -8.548 -2.954 2.544 1.00 89.62 255 ARG A N 1
ATOM 1968 C CA . ARG A 1 255 ? -8.820 -1.583 2.074 1.00 89.62 255 ARG A CA 1
ATOM 1969 C C . ARG A 1 255 ? -7.542 -0.847 1.655 1.00 89.62 255 ARG A C 1
ATOM 1971 O O . ARG A 1 255 ? -7.413 0.365 1.843 1.00 89.62 255 ARG A O 1
ATOM 1978 N N . ARG A 1 256 ? -6.587 -1.583 1.082 1.00 92.69 256 ARG A N 1
ATOM 1979 C CA . ARG A 1 256 ? -5.328 -1.050 0.552 1.00 92.69 256 ARG A CA 1
ATOM 1980 C C . ARG A 1 256 ? -5.359 -0.998 -0.964 1.00 92.69 256 ARG A C 1
ATOM 1982 O O . ARG A 1 256 ? -6.196 -1.601 -1.627 1.00 92.69 256 ARG A O 1
ATOM 1989 N N . LYS A 1 257 ? -4.446 -0.204 -1.516 1.00 94.50 257 LYS A N 1
ATOM 1990 C CA . LYS A 1 257 ? -4.353 0.031 -2.958 1.00 94.50 257 LYS A CA 1
ATOM 1991 C C . LYS A 1 257 ? -3.176 -0.746 -3.522 1.00 94.50 257 LYS A C 1
ATOM 1993 O O . LYS A 1 257 ? -2.098 -0.725 -2.934 1.00 94.50 257 LYS A O 1
ATOM 1998 N N . PHE A 1 258 ? -3.408 -1.374 -4.667 1.00 96.06 258 PHE A N 1
ATOM 1999 C CA . PHE A 1 258 ? -2.382 -1.950 -5.520 1.00 96.06 258 PHE A CA 1
ATOM 2000 C C . PHE A 1 258 ? -2.372 -1.178 -6.842 1.00 96.06 258 PHE A C 1
ATOM 2002 O O . PHE A 1 258 ? -3.343 -1.250 -7.597 1.00 96.06 258 PHE A O 1
ATOM 2009 N N . LEU A 1 259 ? -1.315 -0.400 -7.082 1.00 95.25 259 LEU A N 1
ATOM 2010 C CA . LEU A 1 259 ? -1.175 0.492 -8.235 1.00 95.25 259 LEU A CA 1
ATOM 2011 C C . LEU A 1 259 ? 0.031 0.066 -9.075 1.00 95.25 259 LEU A C 1
ATOM 2013 O O . LEU A 1 259 ? 1.110 -0.187 -8.545 1.00 95.25 259 LEU A O 1
ATOM 2017 N N . TYR A 1 260 ? -0.160 -0.023 -10.385 1.00 94.31 260 TYR A N 1
ATOM 2018 C CA . TYR A 1 260 ? 0.824 -0.600 -11.305 1.00 94.31 260 TYR A CA 1
ATOM 2019 C C . TYR A 1 260 ? 0.751 0.045 -12.694 1.00 94.31 260 TYR A C 1
ATOM 2021 O O . TYR A 1 260 ? 1.002 -0.602 -13.705 1.00 94.31 260 TYR A O 1
ATOM 2029 N N . ASP A 1 261 ? 0.375 1.325 -12.746 1.00 89.75 261 ASP A N 1
ATOM 2030 C CA . ASP A 1 261 ? 0.132 2.060 -13.995 1.00 89.75 261 ASP A CA 1
ATOM 2031 C C . ASP A 1 261 ? 1.357 2.042 -14.926 1.00 89.75 261 ASP A C 1
ATOM 2033 O O . ASP A 1 261 ? 1.245 1.876 -16.135 1.00 89.75 261 ASP A O 1
ATOM 2037 N N . THR A 1 262 ? 2.557 2.036 -14.344 1.00 86.94 262 THR A N 1
ATOM 2038 C CA . THR A 1 262 ? 3.820 1.986 -15.084 1.00 86.94 262 THR A CA 1
ATOM 2039 C C . THR A 1 262 ? 4.147 0.627 -15.707 1.00 86.94 262 THR A C 1
ATOM 2041 O O . THR A 1 262 ? 5.087 0.536 -16.502 1.00 86.94 262 THR A O 1
ATOM 2044 N N . ASN A 1 263 ? 3.372 -0.427 -15.421 1.00 85.62 263 ASN A N 1
ATOM 2045 C CA . ASN A 1 263 ? 3.553 -1.731 -16.061 1.00 85.62 263 ASN A CA 1
ATOM 2046 C C . ASN A 1 263 ? 3.272 -1.670 -17.569 1.00 85.62 263 ASN A C 1
ATOM 2048 O O . ASN A 1 263 ? 3.923 -2.391 -18.328 1.00 85.62 263 ASN A O 1
ATOM 2052 N N . VAL A 1 264 ? 2.347 -0.808 -18.012 1.00 84.75 264 VAL A N 1
ATOM 2053 C CA . VAL A 1 264 ? 1.928 -0.678 -19.415 1.00 84.75 264 VAL A CA 1
ATOM 2054 C C . VAL A 1 264 ? 1.957 0.794 -19.814 1.00 84.75 264 VAL A C 1
ATOM 2056 O O . VAL A 1 264 ? 1.280 1.613 -19.217 1.00 84.75 264 VAL A O 1
ATOM 2059 N N . GLY A 1 265 ? 2.741 1.145 -20.835 1.00 81.75 265 GLY A N 1
ATOM 2060 C CA . GLY A 1 265 ? 2.855 2.540 -21.285 1.00 81.75 265 GLY A CA 1
ATOM 2061 C C . GLY A 1 265 ? 3.805 3.416 -20.458 1.00 81.75 265 GLY A C 1
ATOM 2062 O O . GLY A 1 265 ? 3.931 4.603 -20.748 1.00 81.75 265 GLY A O 1
ATOM 2063 N N . ALA A 1 266 ? 4.533 2.846 -19.490 1.00 85.06 266 ALA A N 1
ATOM 2064 C CA . ALA A 1 266 ? 5.498 3.555 -18.647 1.00 85.06 266 ALA A CA 1
ATOM 2065 C C . ALA A 1 266 ? 4.883 4.786 -17.955 1.00 85.06 266 ALA A C 1
ATOM 2067 O O . ALA A 1 266 ? 4.135 4.630 -17.004 1.00 85.06 266 ALA A O 1
ATOM 2068 N N . GLY A 1 267 ? 5.200 6.006 -18.391 1.00 84.38 267 GLY A N 1
ATOM 2069 C CA . GLY A 1 267 ? 4.625 7.228 -17.814 1.00 84.38 267 GLY A CA 1
ATOM 2070 C C . GLY A 1 267 ? 3.261 7.624 -18.387 1.00 84.38 267 GLY A C 1
ATOM 2071 O O . GLY A 1 267 ? 2.721 8.652 -17.986 1.00 84.38 267 GLY A O 1
ATOM 2072 N N . LEU A 1 268 ? 2.735 6.876 -19.362 1.00 87.50 268 LEU A N 1
ATOM 2073 C CA . LEU A 1 268 ? 1.430 7.142 -19.958 1.00 87.50 268 LEU A CA 1
ATOM 2074 C C . LEU A 1 268 ? 0.320 6.565 -19.068 1.00 87.50 268 LEU A C 1
ATOM 2076 O O . LEU A 1 268 ? 0.419 5.397 -18.698 1.00 87.50 268 LEU A O 1
ATOM 2080 N N . PRO A 1 269 ? -0.761 7.321 -18.800 1.00 85.94 269 PRO A N 1
ATOM 2081 C CA . PRO A 1 269 ? -1.857 6.885 -17.934 1.00 85.94 269 PRO A CA 1
ATOM 2082 C C . PRO A 1 269 ? -2.783 5.895 -18.659 1.00 85.94 269 PRO A C 1
ATOM 2084 O O . PRO A 1 269 ? -3.947 6.187 -18.923 1.00 85.94 269 PRO A O 1
ATOM 2087 N N . VAL A 1 270 ? -2.264 4.742 -19.083 1.00 89.94 270 VAL A N 1
ATOM 2088 C CA . VAL A 1 270 ? -3.031 3.759 -19.863 1.00 89.94 270 VAL A CA 1
ATOM 2089 C C . VAL A 1 270 ? -3.983 2.986 -18.956 1.00 89.94 270 VAL A C 1
ATOM 2091 O O . VAL A 1 270 ? -5.176 2.896 -19.247 1.00 89.94 270 VAL A O 1
ATOM 2094 N N . ILE A 1 271 ? -3.469 2.437 -17.851 1.00 89.69 271 ILE A N 1
ATOM 2095 C CA . ILE A 1 271 ? -4.249 1.561 -16.972 1.00 89.69 271 ILE A CA 1
ATOM 2096 C C . ILE A 1 271 ? -5.257 2.385 -16.175 1.00 89.69 271 ILE A C 1
ATOM 2098 O O . ILE A 1 271 ? -6.423 1.996 -16.111 1.00 89.69 271 ILE A O 1
ATOM 2102 N N . GLU A 1 272 ? -4.845 3.519 -15.605 1.00 90.12 272 GLU A N 1
ATOM 2103 C CA . GLU A 1 272 ? -5.746 4.399 -14.851 1.00 90.12 272 GLU A CA 1
ATOM 2104 C C . GLU A 1 272 ? -6.929 4.873 -15.708 1.00 90.12 272 GLU A C 1
ATOM 2106 O O . GLU A 1 272 ? -8.082 4.764 -15.286 1.00 90.12 272 GLU A O 1
ATOM 2111 N N . ASN A 1 273 ? -6.674 5.334 -16.937 1.00 90.69 273 ASN A N 1
ATOM 2112 C CA . ASN A 1 273 ? -7.746 5.783 -17.825 1.00 90.69 273 ASN A CA 1
ATOM 2113 C C . ASN A 1 273 ? -8.700 4.644 -18.190 1.00 90.69 273 ASN A C 1
ATOM 2115 O O . ASN A 1 273 ? -9.914 4.830 -18.121 1.00 90.69 273 ASN A O 1
ATOM 2119 N N . LEU A 1 274 ? -8.176 3.459 -18.519 1.00 91.31 274 LEU A N 1
ATOM 2120 C CA . LEU A 1 274 ? -9.016 2.300 -18.816 1.00 91.31 274 LEU A CA 1
ATOM 2121 C C . LEU A 1 274 ? -9.883 1.913 -17.610 1.00 91.31 274 LEU A C 1
ATOM 2123 O O . LEU A 1 274 ? -11.079 1.681 -17.762 1.00 91.31 274 LEU A O 1
ATOM 2127 N N . GLN A 1 275 ? -9.311 1.888 -16.405 1.00 90.75 275 GLN A N 1
ATOM 2128 C CA . GLN A 1 275 ? -10.063 1.602 -15.181 1.00 90.75 275 GLN A CA 1
ATOM 2129 C C . GLN A 1 275 ? -11.165 2.634 -14.931 1.00 90.75 275 GLN A C 1
ATOM 2131 O O . GLN A 1 275 ? -12.268 2.257 -14.542 1.00 90.75 275 GLN A O 1
ATOM 2136 N N . ASN A 1 276 ? -10.894 3.918 -15.169 1.00 92.00 276 ASN A N 1
ATOM 2137 C CA . ASN A 1 276 ? -11.887 4.978 -15.006 1.00 92.00 276 ASN A CA 1
ATOM 2138 C C . ASN A 1 276 ? -13.067 4.824 -15.978 1.00 92.00 276 ASN A C 1
ATOM 2140 O O . ASN A 1 276 ? -14.208 4.986 -15.549 1.00 92.00 276 ASN A O 1
ATOM 2144 N N . LEU A 1 277 ? -12.811 4.458 -17.239 1.00 93.88 277 LEU A N 1
ATOM 2145 C CA . LEU A 1 277 ? -13.859 4.184 -18.234 1.00 93.88 277 LEU A CA 1
ATOM 2146 C C . LEU A 1 277 ? -14.710 2.968 -17.837 1.00 93.88 277 LEU A C 1
ATOM 2148 O O . LEU A 1 277 ? -15.934 3.056 -17.774 1.00 93.88 277 LEU A O 1
ATOM 2152 N N . LEU A 1 278 ? -14.068 1.857 -17.459 1.00 93.00 278 LEU A N 1
ATOM 2153 C CA . LEU A 1 278 ? -14.775 0.653 -17.001 1.00 93.00 278 LEU A CA 1
ATOM 2154 C C . LEU A 1 278 ? -15.637 0.933 -15.758 1.00 93.00 278 LEU A C 1
ATOM 2156 O O . LEU A 1 278 ? -16.774 0.479 -15.665 1.00 93.00 278 LEU A O 1
ATOM 2160 N N . ASN A 1 279 ? -15.126 1.726 -14.811 1.00 91.38 279 ASN A N 1
ATOM 2161 C CA . ASN A 1 279 ? -15.878 2.131 -13.620 1.00 91.38 279 ASN A CA 1
ATOM 2162 C C . ASN A 1 279 ? -17.064 3.057 -13.944 1.00 91.38 279 ASN A C 1
ATOM 2164 O O . ASN A 1 279 ? -18.017 3.105 -13.168 1.00 91.38 279 ASN A O 1
ATOM 2168 N N . ALA A 1 280 ? -17.012 3.793 -15.058 1.00 94.31 280 ALA A N 1
ATOM 2169 C CA . ALA A 1 280 ? -18.119 4.616 -15.543 1.00 94.31 280 ALA A CA 1
ATOM 2170 C C . ALA A 1 280 ? -19.215 3.793 -16.249 1.00 94.31 280 ALA A C 1
ATOM 2172 O O . ALA A 1 280 ? -20.299 4.320 -16.496 1.00 94.31 280 ALA A O 1
ATOM 2173 N N . GLY A 1 281 ? -18.958 2.507 -16.516 1.00 95.38 281 GLY A N 1
ATOM 2174 C CA . GLY A 1 281 ? -19.885 1.588 -17.174 1.00 95.38 281 GLY A CA 1
ATOM 2175 C C . GLY A 1 281 ? -19.564 1.310 -18.642 1.00 95.38 281 GLY A C 1
ATOM 2176 O O . GLY A 1 281 ? -20.356 0.635 -19.296 1.00 95.38 281 GLY A O 1
ATOM 2177 N N . ASP A 1 282 ? -18.433 1.798 -19.160 1.00 95.94 282 ASP A N 1
ATOM 2178 C CA . ASP A 1 282 ? -17.993 1.457 -20.512 1.00 95.94 282 ASP A CA 1
ATOM 2179 C C . ASP A 1 282 ? -17.515 -0.001 -20.587 1.00 95.94 282 ASP A C 1
ATOM 2181 O O . ASP A 1 282 ? -16.989 -0.564 -19.624 1.00 95.94 282 ASP A O 1
ATOM 2185 N N . GLU A 1 283 ? -17.637 -0.603 -21.769 1.00 94.62 283 GLU A N 1
ATOM 2186 C CA . GLU A 1 283 ? -17.142 -1.949 -22.053 1.00 94.62 283 GLU A CA 1
ATOM 2187 C C . GLU A 1 283 ? -15.982 -1.897 -23.050 1.00 94.62 283 GLU A C 1
ATOM 2189 O O . GLU A 1 283 ? -16.081 -1.300 -24.127 1.00 94.62 283 GLU A O 1
ATOM 2194 N N . LEU A 1 284 ? -14.874 -2.566 -22.720 1.00 92.75 284 LEU A N 1
ATOM 2195 C CA . LEU A 1 284 ? -13.730 -2.664 -23.621 1.00 92.75 284 LEU A CA 1
ATOM 2196 C C . LEU A 1 284 ? -14.049 -3.612 -24.786 1.00 92.75 284 LEU A C 1
ATOM 2198 O O . LEU A 1 284 ? -14.065 -4.827 -24.616 1.00 92.75 284 LEU A O 1
ATOM 2202 N N . GLN A 1 285 ? -14.246 -3.053 -25.980 1.00 94.50 285 GLN A N 1
ATOM 2203 C CA . GLN A 1 285 ? -14.484 -3.831 -27.204 1.00 94.50 285 GLN A CA 1
ATOM 2204 C C . GLN A 1 285 ? -13.178 -4.303 -27.860 1.00 94.50 285 GLN A C 1
ATOM 2206 O O . GLN A 1 285 ? -13.064 -5.442 -28.307 1.00 94.50 285 GLN A O 1
ATOM 2211 N N . HIS A 1 286 ? -12.181 -3.421 -27.941 1.00 92.56 286 HIS A N 1
ATOM 2212 C CA . HIS A 1 286 ? -10.905 -3.703 -28.590 1.00 92.56 286 HIS A CA 1
ATOM 2213 C C . HIS A 1 286 ? -9.798 -2.806 -28.029 1.00 92.56 286 HIS A C 1
ATOM 2215 O O . HIS A 1 286 ? -10.036 -1.633 -27.741 1.00 92.56 286 HIS A O 1
ATOM 2221 N N . PHE A 1 287 ? -8.582 -3.346 -27.919 1.00 88.62 287 PHE A N 1
ATOM 2222 C CA . PHE A 1 287 ? -7.382 -2.595 -27.563 1.00 88.62 287 PHE A CA 1
ATOM 2223 C C . PHE A 1 287 ? -6.249 -2.935 -28.532 1.00 88.62 287 PHE A C 1
ATOM 2225 O O . PHE A 1 287 ? -5.906 -4.101 -28.720 1.00 88.62 287 PHE A O 1
ATOM 2232 N N . SER A 1 288 ? -5.646 -1.902 -29.115 1.00 89.62 288 SER A N 1
ATOM 2233 C CA . SER A 1 288 ? -4.472 -2.013 -29.978 1.00 89.62 288 SER A CA 1
ATOM 2234 C C . SER A 1 288 ? -3.492 -0.901 -29.639 1.00 89.62 288 SER A C 1
ATOM 2236 O O . SER A 1 288 ? -3.894 0.256 -29.511 1.00 89.62 288 SER A O 1
ATOM 2238 N N . GLY A 1 289 ? -2.206 -1.223 -29.539 1.00 86.25 289 GLY A N 1
ATOM 2239 C CA . GLY A 1 289 ? -1.187 -0.223 -29.254 1.00 86.25 289 GLY A CA 1
ATOM 2240 C C . GLY A 1 289 ? 0.227 -0.755 -29.419 1.00 86.25 289 GLY A C 1
ATOM 2241 O O . GLY A 1 289 ? 0.466 -1.962 -29.407 1.00 86.25 289 GLY A O 1
ATOM 2242 N N . ILE A 1 290 ? 1.174 0.170 -29.558 1.00 86.62 290 ILE A N 1
ATOM 2243 C CA . ILE A 1 290 ? 2.604 -0.136 -29.588 1.00 86.62 290 ILE A CA 1
ATOM 2244 C C . ILE A 1 290 ? 3.124 -0.048 -28.156 1.00 86.62 290 ILE A C 1
ATOM 2246 O O . ILE A 1 290 ? 3.258 1.035 -27.593 1.00 86.62 290 ILE A O 1
ATOM 2250 N N . LEU A 1 291 ? 3.391 -1.207 -27.556 1.00 83.50 291 LEU A N 1
ATOM 2251 C CA . LEU A 1 291 ? 3.721 -1.308 -26.132 1.00 83.50 291 LEU A CA 1
ATOM 2252 C C . LEU A 1 291 ? 5.216 -1.522 -25.857 1.00 83.50 291 LEU A C 1
ATOM 2254 O O . LEU A 1 291 ? 5.603 -1.594 -24.691 1.00 83.50 291 LEU A O 1
ATOM 2258 N N . SER A 1 292 ? 6.067 -1.614 -26.884 1.00 85.31 292 SER A N 1
ATOM 2259 C CA . SER A 1 292 ? 7.527 -1.733 -26.743 1.00 85.31 292 SER A CA 1
ATOM 2260 C C . SER A 1 292 ? 8.241 -0.607 -27.483 1.00 85.31 292 SER A C 1
ATOM 2262 O O . SER A 1 292 ? 8.149 -0.501 -28.706 1.00 85.31 292 SER A O 1
ATOM 2264 N N . GLY A 1 293 ? 8.971 0.219 -26.729 1.00 85.50 293 GLY A N 1
ATOM 2265 C CA . GLY A 1 293 ? 9.790 1.293 -27.290 1.00 85.50 293 GLY A CA 1
ATOM 2266 C C . GLY A 1 293 ? 10.957 0.752 -28.116 1.00 85.50 293 GLY A C 1
ATOM 2267 O O . GLY A 1 293 ? 11.204 1.244 -29.213 1.00 85.50 293 GLY A O 1
ATOM 2268 N N . SER A 1 294 ? 11.614 -0.307 -27.637 1.00 87.12 294 SER A N 1
ATOM 2269 C CA . SER A 1 294 ? 12.752 -0.950 -28.303 1.00 87.12 294 SER A CA 1
ATOM 2270 C C . SER A 1 294 ? 12.348 -1.515 -29.662 1.00 87.12 294 SER A C 1
ATOM 2272 O O . SER A 1 294 ? 12.984 -1.216 -30.670 1.00 87.12 294 SER A O 1
ATOM 2274 N N . LEU A 1 295 ? 11.236 -2.260 -29.714 1.00 89.31 295 LEU A N 1
ATOM 2275 C CA . LEU A 1 295 ? 10.708 -2.784 -30.973 1.00 89.31 295 LEU A CA 1
ATOM 2276 C C . LEU A 1 295 ? 10.245 -1.653 -31.889 1.00 89.31 295 LEU A C 1
ATOM 2278 O O . LEU A 1 295 ? 10.599 -1.657 -33.062 1.00 89.31 295 LEU A O 1
ATOM 2282 N N . SER A 1 296 ? 9.523 -0.658 -31.365 1.00 90.31 296 SER A N 1
ATOM 2283 C CA . SER A 1 296 ? 9.085 0.492 -32.165 1.00 90.31 296 SER A CA 1
ATOM 2284 C C . SER A 1 296 ? 10.257 1.217 -32.828 1.00 90.31 296 SER A C 1
ATOM 2286 O O . SER A 1 296 ? 10.156 1.606 -33.988 1.00 90.31 296 SER A O 1
ATOM 2288 N N . PHE A 1 297 ? 11.369 1.389 -32.110 1.00 90.88 297 PHE A N 1
ATOM 2289 C CA . PHE A 1 297 ? 12.572 2.015 -32.648 1.00 90.88 297 PHE A CA 1
ATOM 2290 C C . PHE A 1 297 ? 13.231 1.144 -33.721 1.00 90.88 297 PHE A C 1
ATOM 2292 O O . PHE A 1 297 ? 13.544 1.634 -34.804 1.00 90.88 297 PHE A O 1
ATOM 2299 N N . ILE A 1 298 ? 13.415 -0.150 -33.440 1.00 91.94 298 ILE A N 1
ATOM 2300 C CA . ILE A 1 298 ? 14.048 -1.090 -34.372 1.00 91.94 298 ILE A CA 1
ATOM 2301 C C . ILE A 1 298 ? 13.231 -1.198 -35.666 1.00 91.94 298 ILE A C 1
ATOM 2303 O O . ILE A 1 298 ? 13.807 -1.090 -36.746 1.00 91.94 298 ILE A O 1
ATOM 2307 N N . PHE A 1 299 ? 11.904 -1.345 -35.574 1.00 92.25 299 PHE A N 1
ATOM 2308 C CA . PHE A 1 299 ? 11.013 -1.374 -36.739 1.00 92.25 299 PHE A CA 1
ATOM 2309 C C . PHE A 1 299 ? 11.019 -0.052 -37.509 1.00 92.25 299 PHE A C 1
ATOM 2311 O O . PHE A 1 299 ? 11.127 -0.079 -38.729 1.00 92.25 299 PHE A O 1
ATOM 2318 N N . GLY A 1 300 ? 11.043 1.094 -36.821 1.00 93.12 300 GLY A N 1
ATOM 2319 C CA . GLY A 1 300 ? 11.211 2.386 -37.491 1.00 93.12 300 GLY A CA 1
ATOM 2320 C C . GLY A 1 300 ? 12.520 2.479 -38.288 1.00 93.12 300 GLY A C 1
ATOM 2321 O O . GLY A 1 300 ? 12.532 2.986 -39.405 1.00 93.12 300 GLY A O 1
ATOM 2322 N N . LYS A 1 301 ? 13.625 1.932 -37.764 1.00 93.56 301 LYS A N 1
ATOM 2323 C CA . LYS A 1 301 ? 14.916 1.902 -38.477 1.00 93.56 301 LYS A CA 1
ATOM 2324 C C . LYS A 1 301 ? 14.948 0.902 -39.631 1.00 93.56 301 LYS A C 1
ATOM 2326 O O . LYS A 1 301 ? 15.607 1.163 -40.636 1.00 93.56 301 LYS A O 1
ATOM 2331 N N . LEU A 1 302 ? 14.237 -0.215 -39.508 1.00 93.56 302 LEU A N 1
ATOM 2332 C CA . LEU A 1 302 ? 14.037 -1.165 -40.604 1.00 93.56 302 LEU A CA 1
ATOM 2333 C C . LEU A 1 302 ? 13.279 -0.518 -41.770 1.00 93.56 302 LEU A C 1
ATOM 2335 O O . LEU A 1 302 ? 13.695 -0.684 -42.915 1.00 93.56 302 LEU A O 1
ATOM 2339 N N . ASP A 1 303 ? 12.239 0.270 -41.480 1.00 93.19 303 ASP A N 1
ATOM 2340 C CA . ASP A 1 303 ? 11.473 1.011 -42.493 1.00 93.19 303 ASP A CA 1
ATOM 2341 C C . ASP A 1 303 ? 12.326 2.070 -43.216 1.00 93.19 303 ASP A C 1
ATOM 2343 O O . ASP A 1 303 ? 12.138 2.325 -44.404 1.00 93.19 303 ASP A O 1
ATOM 2347 N N . GLU A 1 304 ? 13.327 2.639 -42.535 1.00 94.56 304 GLU A N 1
ATOM 2348 C CA . GLU A 1 304 ? 14.343 3.520 -43.133 1.00 94.56 304 GLU A CA 1
ATOM 2349 C C . GLU A 1 304 ? 15.383 2.763 -43.998 1.00 94.56 304 GLU A C 1
ATOM 2351 O O . GLU A 1 304 ? 16.299 3.375 -44.550 1.00 94.56 304 GLU A O 1
ATOM 2356 N N . GLY A 1 305 ? 15.264 1.437 -44.139 1.00 92.69 305 GLY A N 1
ATOM 2357 C CA . GLY A 1 305 ? 16.137 0.591 -44.960 1.00 92.69 305 GLY A CA 1
ATOM 2358 C C . GLY A 1 305 ? 17.349 0.007 -44.226 1.00 92.69 305 GLY A C 1
ATOM 2359 O O . GLY A 1 305 ? 18.228 -0.583 -44.860 1.00 92.69 305 GLY A O 1
ATOM 2360 N N . MET A 1 306 ? 17.429 0.151 -42.899 1.00 94.81 306 MET A N 1
ATOM 2361 C CA . MET A 1 306 ? 18.517 -0.416 -42.099 1.00 94.81 306 MET A CA 1
ATOM 2362 C C . MET A 1 306 ? 18.334 -1.926 -41.903 1.00 94.81 306 MET A C 1
ATOM 2364 O O . MET A 1 306 ? 17.234 -2.410 -41.661 1.00 94.81 306 MET A O 1
ATOM 2368 N N . SER A 1 307 ? 19.423 -2.701 -41.932 1.00 95.69 307 SER A N 1
ATOM 2369 C CA . SER A 1 307 ? 19.358 -4.123 -41.563 1.00 95.69 307 SER A CA 1
ATOM 2370 C C . SER A 1 307 ? 19.000 -4.306 -40.081 1.00 95.69 307 SER A C 1
ATOM 2372 O O . SER A 1 307 ? 19.458 -3.526 -39.242 1.00 95.69 307 SER A O 1
ATOM 2374 N N . LEU A 1 308 ? 18.292 -5.390 -39.740 1.00 92.94 308 LEU A N 1
ATOM 2375 C CA . LEU A 1 308 ? 17.910 -5.720 -38.357 1.00 92.94 308 LEU A CA 1
ATOM 2376 C C . LEU A 1 308 ? 19.105 -5.725 -37.390 1.00 92.94 308 LEU A C 1
ATOM 2378 O O . LEU A 1 308 ? 19.000 -5.215 -36.276 1.00 92.94 308 LEU A O 1
ATOM 2382 N N . SER A 1 309 ? 20.248 -6.276 -37.810 1.00 93.31 309 SER A N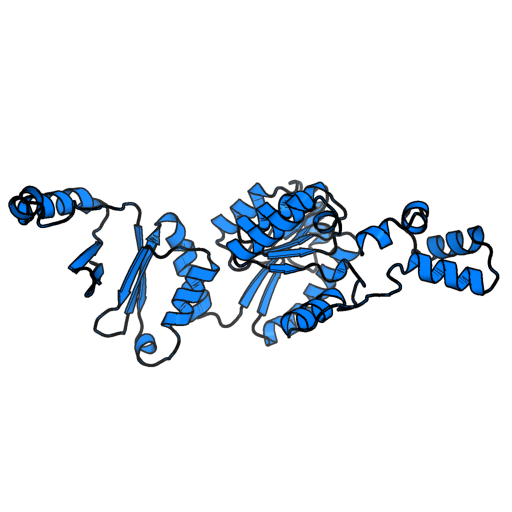 1
ATOM 2383 C CA . SER A 1 309 ? 21.461 -6.333 -36.986 1.00 93.31 309 SER A CA 1
ATOM 2384 C C . SER A 1 309 ? 21.998 -4.938 -36.658 1.00 93.31 309 SER A C 1
ATOM 2386 O O . SER A 1 309 ? 22.301 -4.659 -35.500 1.00 93.31 309 SER A O 1
ATOM 2388 N N . ALA A 1 310 ? 22.072 -4.046 -37.648 1.00 92.94 310 ALA A N 1
ATOM 2389 C CA . ALA A 1 310 ? 22.510 -2.666 -37.448 1.00 92.94 310 ALA A CA 1
ATOM 2390 C C . ALA A 1 310 ? 21.528 -1.869 -36.571 1.00 92.94 310 ALA A C 1
ATOM 2392 O O . ALA A 1 310 ? 21.964 -1.197 -35.639 1.00 92.94 310 ALA A O 1
ATOM 2393 N N . ALA A 1 311 ? 20.216 -2.009 -36.797 1.00 93.62 311 ALA A N 1
ATOM 2394 C CA . ALA A 1 311 ? 19.190 -1.344 -35.991 1.00 93.62 311 ALA A CA 1
ATOM 2395 C C . ALA A 1 311 ? 19.215 -1.808 -34.526 1.00 93.62 311 ALA A C 1
ATOM 2397 O O . ALA A 1 311 ? 19.112 -0.992 -33.612 1.00 93.62 311 ALA A O 1
ATOM 2398 N N . THR A 1 312 ? 19.418 -3.109 -34.294 1.00 92.19 312 THR A N 1
ATOM 2399 C CA . THR A 1 312 ? 19.528 -3.687 -32.945 1.00 92.19 312 THR A CA 1
ATOM 2400 C C . THR A 1 312 ? 20.791 -3.204 -32.231 1.00 92.19 312 THR A C 1
ATOM 2402 O O . THR A 1 312 ? 20.730 -2.825 -31.063 1.00 92.19 312 THR A O 1
ATOM 2405 N N . THR A 1 313 ? 21.934 -3.169 -32.925 1.00 91.69 313 THR A N 1
ATOM 2406 C CA . THR A 1 313 ? 23.189 -2.640 -32.364 1.00 91.69 313 THR A CA 1
ATOM 2407 C C . THR A 1 313 ? 23.049 -1.163 -32.004 1.00 91.69 313 THR A C 1
ATOM 2409 O O . THR A 1 313 ? 23.389 -0.779 -30.889 1.00 91.69 313 THR A O 1
ATOM 2412 N N . MET A 1 314 ? 22.456 -0.359 -32.890 1.00 91.94 314 MET A N 1
ATOM 2413 C CA . MET A 1 314 ? 22.188 1.057 -32.633 1.00 91.94 314 MET A CA 1
ATOM 2414 C C . MET A 1 314 ? 21.254 1.253 -31.432 1.00 91.94 314 MET A C 1
ATOM 2416 O O . MET A 1 314 ? 21.527 2.080 -30.566 1.00 91.94 314 MET A O 1
ATOM 2420 N N . ALA A 1 315 ? 20.168 0.480 -31.347 1.00 89.88 315 ALA A N 1
ATOM 2421 C CA . ALA A 1 315 ? 19.249 0.539 -30.215 1.00 89.88 315 ALA A CA 1
ATOM 2422 C C . ALA A 1 315 ? 19.961 0.212 -28.891 1.00 89.88 315 ALA A C 1
ATOM 2424 O O . ALA A 1 315 ? 19.731 0.880 -27.885 1.00 89.88 315 ALA A O 1
ATOM 2425 N N . ARG A 1 316 ? 20.874 -0.764 -28.897 1.00 87.38 316 ARG A N 1
ATOM 2426 C CA . ARG A 1 316 ? 21.688 -1.120 -27.729 1.00 87.38 316 ARG A CA 1
ATOM 2427 C C . ARG A 1 316 ? 22.672 -0.016 -27.340 1.00 87.38 316 ARG A C 1
ATOM 2429 O O . ARG A 1 316 ? 22.799 0.283 -26.157 1.00 87.38 316 ARG A O 1
ATOM 2436 N N . GLU A 1 317 ? 23.352 0.596 -28.307 1.00 89.69 317 GLU A N 1
ATOM 2437 C CA . GLU A 1 317 ? 24.284 1.712 -28.070 1.00 89.69 317 GLU A CA 1
ATOM 2438 C C . GLU A 1 317 ? 23.580 2.939 -27.476 1.00 89.69 317 GLU A C 1
ATOM 2440 O O . GLU A 1 317 ? 24.125 3.599 -26.593 1.00 89.69 317 GLU A O 1
ATOM 2445 N N . LEU A 1 318 ? 22.344 3.203 -27.907 1.00 87.31 318 LEU A N 1
ATOM 2446 C CA . LEU A 1 318 ? 21.483 4.254 -27.356 1.00 87.31 318 LEU A CA 1
ATOM 2447 C C . LEU A 1 318 ? 20.844 3.877 -26.007 1.00 87.31 318 LEU A C 1
ATOM 2449 O O . LEU A 1 318 ? 20.173 4.709 -25.397 1.00 87.31 318 LEU A O 1
ATOM 2453 N N . GLY A 1 319 ? 21.039 2.641 -25.533 1.00 82.12 319 GLY A N 1
ATOM 2454 C CA . GLY A 1 319 ? 20.460 2.144 -24.284 1.00 82.12 319 GLY A CA 1
ATOM 2455 C C . GLY A 1 319 ? 18.949 1.903 -24.350 1.00 82.12 319 GLY A C 1
ATOM 2456 O O . GLY A 1 319 ? 18.277 1.959 -23.325 1.00 82.12 319 GLY A O 1
ATOM 2457 N N . TYR A 1 320 ? 18.399 1.672 -25.544 1.00 83.75 320 TYR A N 1
ATOM 2458 C CA . TYR A 1 320 ? 16.978 1.377 -25.752 1.00 83.75 320 TYR A CA 1
ATOM 2459 C C . TYR A 1 320 ? 16.634 -0.104 -25.620 1.00 83.75 320 TYR A C 1
ATOM 2461 O O . TYR A 1 320 ? 15.453 -0.428 -25.544 1.00 83.75 320 TYR A O 1
ATOM 2469 N N . THR A 1 321 ? 17.619 -0.999 -25.603 1.00 83.44 321 THR A N 1
ATOM 2470 C CA . THR A 1 321 ? 17.405 -2.430 -25.345 1.00 83.44 321 THR A CA 1
ATOM 2471 C C . THR A 1 321 ? 17.872 -2.807 -23.946 1.00 83.44 321 THR A C 1
ATOM 2473 O O . THR A 1 321 ? 18.727 -2.138 -23.361 1.00 83.44 321 THR A O 1
ATOM 2476 N N . GLU A 1 322 ? 17.389 -3.940 -23.453 1.00 79.19 322 GLU A N 1
ATOM 2477 C CA . GLU A 1 322 ? 17.996 -4.646 -22.327 1.00 79.19 322 GLU A CA 1
ATOM 2478 C C . GLU A 1 322 ? 19.462 -5.038 -22.639 1.00 79.19 322 GLU A C 1
ATOM 2480 O O . GLU A 1 322 ? 19.885 -5.025 -23.808 1.00 79.19 322 GLU A O 1
ATOM 2485 N N . PRO A 1 323 ? 20.279 -5.397 -21.621 1.00 75.12 323 PRO A N 1
ATOM 2486 C CA . PRO A 1 323 ? 21.669 -5.818 -21.826 1.00 75.12 323 PRO A CA 1
ATOM 2487 C C . PRO A 1 323 ? 21.825 -6.954 -22.846 1.00 75.12 323 PRO A C 1
ATOM 2489 O O . PRO A 1 323 ? 22.837 -7.010 -23.554 1.00 75.12 323 PRO A O 1
ATOM 2492 N N . ASP A 1 324 ? 20.818 -7.827 -22.930 1.00 83.06 324 ASP A N 1
ATOM 2493 C CA . ASP A 1 324 ? 20.642 -8.811 -23.992 1.00 83.06 324 ASP A CA 1
ATOM 2494 C C . ASP A 1 324 ? 19.435 -8.433 -24.876 1.00 83.06 324 ASP A C 1
ATOM 2496 O O . ASP A 1 324 ? 18.290 -8.633 -24.467 1.00 83.06 324 ASP A O 1
ATOM 2500 N N . PRO A 1 325 ? 19.653 -7.940 -26.113 1.00 83.75 325 PRO A N 1
ATOM 2501 C CA . PRO A 1 325 ? 18.570 -7.527 -27.011 1.00 83.75 325 PRO A CA 1
ATOM 2502 C C . PRO A 1 325 ? 17.563 -8.632 -27.363 1.00 83.75 325 PRO A C 1
ATOM 2504 O O . PRO A 1 325 ? 16.481 -8.345 -27.878 1.00 83.75 325 PRO A O 1
ATOM 2507 N N . ARG A 1 326 ? 17.899 -9.906 -27.117 1.00 85.69 326 ARG A N 1
ATOM 2508 C CA . ARG A 1 326 ? 16.971 -11.026 -27.326 1.00 85.69 326 ARG A CA 1
ATOM 2509 C C . ARG A 1 326 ? 15.748 -10.934 -26.421 1.00 85.69 326 ARG A C 1
ATOM 2511 O O . ARG A 1 326 ? 14.677 -11.374 -26.832 1.00 85.69 326 ARG A O 1
ATOM 2518 N N . ASP A 1 327 ? 15.885 -10.347 -25.236 1.00 79.25 327 ASP A N 1
ATOM 2519 C CA . ASP A 1 327 ? 14.773 -10.201 -24.300 1.00 79.25 327 ASP A CA 1
ATOM 2520 C C . ASP A 1 327 ? 13.679 -9.286 -24.876 1.00 79.25 327 ASP A C 1
ATOM 2522 O O . ASP A 1 327 ? 12.495 -9.620 -24.786 1.00 79.25 327 ASP A O 1
ATOM 2526 N N . ASP A 1 328 ? 14.062 -8.217 -25.582 1.00 83.69 328 ASP A N 1
ATOM 2527 C CA . ASP A 1 328 ? 13.135 -7.327 -26.291 1.00 83.69 328 ASP A CA 1
ATOM 2528 C C . ASP A 1 328 ? 12.593 -7.956 -27.582 1.00 83.69 328 ASP A C 1
ATOM 2530 O O . ASP A 1 328 ? 11.385 -7.943 -27.837 1.00 83.69 328 ASP A O 1
ATOM 2534 N N . LEU A 1 329 ? 13.481 -8.548 -28.390 1.00 85.56 329 LEU A N 1
ATOM 2535 C CA . LEU A 1 329 ? 13.136 -9.141 -29.689 1.00 85.56 329 LEU A CA 1
ATOM 2536 C C . LEU A 1 329 ? 12.252 -10.387 -29.574 1.00 85.56 329 LEU A C 1
ATOM 2538 O O . LEU A 1 329 ? 11.509 -10.696 -30.503 1.00 85.56 329 LEU A O 1
ATOM 2542 N N . SER A 1 330 ? 12.295 -11.088 -28.439 1.00 85.88 330 SER A N 1
ATOM 2543 C CA . SER A 1 330 ? 11.421 -12.234 -28.161 1.00 85.88 330 SER A CA 1
ATOM 2544 C C . SER A 1 330 ? 9.935 -11.865 -28.092 1.00 85.88 330 SER A C 1
ATOM 2546 O O . SER A 1 330 ? 9.081 -12.747 -28.150 1.00 85.88 330 SER A O 1
ATOM 2548 N N . GLY A 1 331 ? 9.614 -10.578 -27.909 1.00 81.44 331 GLY A N 1
ATOM 2549 C CA . GLY A 1 331 ? 8.249 -10.107 -27.690 1.00 81.44 331 GLY A CA 1
ATOM 2550 C C . GLY A 1 331 ? 7.689 -10.434 -26.302 1.00 81.44 331 GLY A C 1
ATOM 2551 O O . GLY A 1 331 ? 6.563 -10.042 -25.998 1.00 81.44 331 GLY A O 1
ATOM 2552 N N . MET A 1 332 ? 8.453 -11.090 -25.420 1.00 80.56 332 MET A N 1
ATOM 2553 C CA . MET A 1 332 ? 7.979 -11.478 -24.087 1.00 80.56 332 MET A CA 1
ATOM 2554 C C . MET A 1 332 ? 7.647 -10.280 -23.194 1.00 80.56 332 MET A C 1
ATOM 2556 O O . MET A 1 332 ? 6.752 -10.377 -22.355 1.00 80.56 332 MET A O 1
ATOM 2560 N N . ASP A 1 333 ? 8.333 -9.145 -23.354 1.00 78.69 333 ASP A N 1
ATOM 2561 C CA . ASP A 1 333 ? 7.970 -7.916 -22.639 1.00 78.69 333 ASP A CA 1
ATOM 2562 C C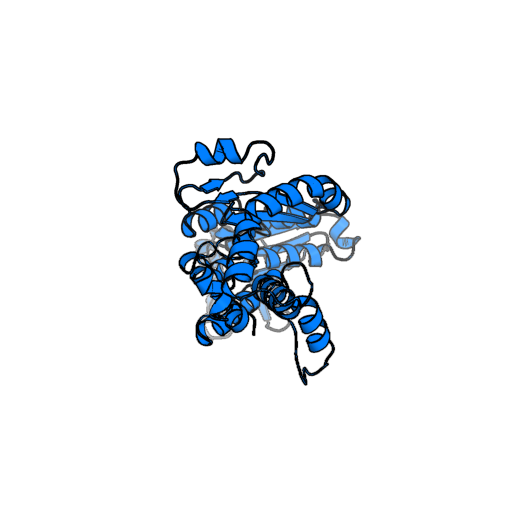 . ASP A 1 333 ? 6.606 -7.370 -23.085 1.00 78.69 333 ASP A C 1
ATOM 2564 O O . ASP A 1 333 ? 5.813 -6.944 -22.248 1.00 78.69 333 ASP A O 1
ATOM 2568 N N . VAL A 1 334 ? 6.303 -7.438 -24.386 1.00 81.06 334 VAL A N 1
ATOM 2569 C CA . VAL A 1 334 ? 4.988 -7.061 -24.924 1.00 81.06 334 VAL A CA 1
ATOM 2570 C C . VAL A 1 334 ? 3.922 -8.030 -24.423 1.00 81.06 334 VAL A C 1
ATOM 2572 O O . VAL A 1 334 ? 2.895 -7.586 -23.926 1.00 81.06 334 VAL A O 1
ATOM 2575 N N . ALA A 1 335 ? 4.194 -9.336 -24.457 1.00 80.31 335 ALA A N 1
ATOM 2576 C CA . ALA A 1 335 ? 3.270 -10.357 -23.965 1.00 80.31 335 ALA A CA 1
ATOM 2577 C C . ALA A 1 335 ? 2.928 -10.194 -22.474 1.00 80.31 335 ALA A C 1
ATOM 2579 O O . ALA A 1 335 ? 1.831 -10.534 -22.063 1.00 80.31 335 ALA A O 1
ATOM 2580 N N . ARG A 1 336 ? 3.844 -9.650 -21.662 1.00 79.12 336 ARG A N 1
ATOM 2581 C CA . ARG A 1 336 ? 3.603 -9.327 -20.244 1.00 79.12 336 ARG A CA 1
ATOM 2582 C C . ARG A 1 336 ? 2.761 -8.063 -20.022 1.00 79.12 336 ARG A C 1
ATOM 2584 O O . ARG A 1 336 ? 2.370 -7.796 -18.888 1.00 79.12 336 ARG A O 1
ATOM 2591 N N . LYS A 1 337 ? 2.578 -7.236 -21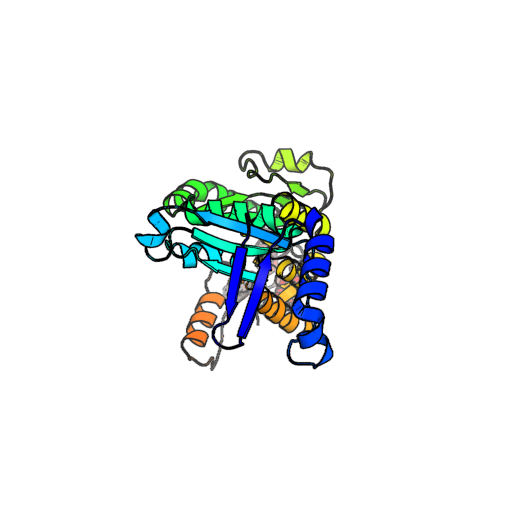.053 1.00 79.44 337 LYS A N 1
ATOM 2592 C CA . LYS A 1 337 ? 1.789 -5.994 -21.003 1.00 79.44 337 LYS A CA 1
ATOM 2593 C C . LYS A 1 337 ? 0.360 -6.182 -21.514 1.00 79.44 337 LYS A C 1
ATOM 2595 O O . LYS A 1 337 ? -0.482 -5.344 -21.200 1.00 79.44 337 LYS A O 1
ATOM 2600 N N . CYS A 1 338 ? 0.137 -7.225 -22.311 1.00 70.00 338 CYS A N 1
ATOM 2601 C CA . CYS A 1 338 ? -1.171 -7.671 -22.781 1.00 70.00 338 CYS A CA 1
ATOM 2602 C C . CYS A 1 338 ? -1.859 -8.530 -21.716 1.00 70.00 338 CYS A C 1
ATOM 2604 O O . CYS A 1 338 ? -3.099 -8.422 -21.617 1.00 70.00 338 CYS A O 1
#

Foldseek 3Di:
DKFWDADPVPRDIDIDDDQVCVVVVLVVCCVVCVPCVVVVVDDDDDDDPQKDKDKDFAPCQVVPPCLVVLLVVLCVLLVWDFPDWGADPVSRMIMTMTHNLCRVLSNVSSCCSNPQQAAEEEEAEEDCPPVNVVVLVVCVVCQVVSVVVSYHYADQWYAYQFFIDGDPVHDDSVCVVVVRVVGGDHDDPVVVLVVCSVVVDRAYEYEYADQDLVVLLCLLVCLQSSYAYEYCHLNQVQDDPVSVVSNVCSCVVSVHHHHHCCVFPRPDNPPVVVVVCVVVVDDCPDDDDDGAPLVVQLVVVVVVVDDSVVSLVVCVVVVSADPDNCVVVVCVSVVSND

Mean predicted aligned error: 9.94 Å

Nearest PDB structures (foldseek):
  6mx1-assembly1_B  TM=9.581E-01  e=8.613E-14  Escherichia coli str. K-12 substr. MG1655
  7m92-assembly1_B  TM=8.652E-01  e=2.633E-14  Candidozyma auris
  2hmf-assembly1_A  TM=8.831E-01  e=1.104E-05  Methanocaldococcus jannaschii
  3tvi-assembly3_F  TM=8.163E-01  e=1.113E-04  Clostridium acetobutylicum
  3tvi-assembly6_K  TM=7.624E-01  e=3.049E-04  Clostridium acetobutylicum

Organism: Citrobacter koseri (NCBI:txid545)